Protein AF-A0A0D2B7I4-F1 (afdb_monomer)

Nearest PDB structures (foldseek):
  4wic-assembly2_D  TM=2.184E-01  e=1.185E+00  macacine betaherpesvirus 3
  7sqc-assembly1_1X  TM=1.896E-01  e=4.790E+00  Chlamydomonas reinhardtii
  5och-assembly3_F  TM=1.920E-01  e=6.792E+00  Homo sapiens

Solvent-accessible surface area (backbone atoms only — not comparable to full-atom values): 11126 Å² total; per-residue (Å²): 134,82,79,77,74,79,72,79,53,69,72,56,54,56,55,53,47,32,52,50,55,26,49,70,63,42,56,70,71,62,44,72,67,58,52,69,28,79,42,72,65,53,42,52,50,52,50,48,59,53,45,73,70,45,90,65,59,69,68,44,43,54,42,32,52,49,8,52,50,38,33,45,68,39,45,52,36,42,48,55,58,49,41,68,69,40,83,68,39,62,61,58,49,9,48,52,42,15,48,55,52,45,45,52,60,54,31,62,81,37,68,75,58,34,44,52,46,16,52,49,38,34,53,51,25,73,69,50,68,71,36,53,64,53,50,57,52,27,75,77,30,70,68,49,42,53,51,57,57,69,28,64,68,54,56,50,49,54,52,48,51,57,39,51,50,31,52,51,51,31,57,56,44,44,69,63,62,62,72,74,79,83,72,69,79,90,81,86,80,88,88,84,92,80,91,134

Sequence (196 aa):
MACPLPSIDPLYQDLDHARIQFLDRLAEDDRNSFQAVGTPTDLNSDAVQFLTTFPGHKRTAKKMLRGVAGLVDALVPYFEVLGLSIQRVTAYAAGVWGSIFLILKMASRFPTLFDKLGELLLEVSTRIPQYRNLLERAQLDASLFWLLTASDNLNRSLRRLYRDLFLFFGDVGRVFTQKDESMQPSQALQVVHNPI

Structure (mmCIF, N/CA/C/O backbone):
data_AF-A0A0D2B7I4-F1
#
_entry.id   AF-A0A0D2B7I4-F1
#
loop_
_atom_site.group_PDB
_atom_site.id
_atom_site.type_symbol
_atom_site.label_atom_id
_atom_site.label_alt_id
_atom_site.label_comp_id
_atom_site.label_asym_id
_atom_site.label_entity_id
_atom_site.label_seq_id
_atom_site.pdbx_PDB_ins_code
_atom_site.Cartn_x
_atom_site.Cartn_y
_atom_site.Cartn_z
_atom_site.occupancy
_atom_site.B_iso_or_equiv
_atom_site.auth_seq_id
_atom_site.auth_comp_id
_atom_site.auth_asym_id
_atom_site.auth_atom_id
_atom_site.pdbx_PDB_model_num
ATOM 1 N N . MET A 1 1 ? -8.223 -5.225 -42.980 1.00 45.41 1 MET A N 1
ATOM 2 C CA . MET A 1 1 ? -7.099 -5.562 -42.083 1.00 45.41 1 MET A CA 1
ATOM 3 C C . MET A 1 1 ? -7.532 -5.206 -40.674 1.00 45.41 1 MET A C 1
ATOM 5 O O . MET A 1 1 ? -7.698 -4.029 -40.393 1.00 45.41 1 MET A O 1
ATOM 9 N N . ALA A 1 2 ? -7.840 -6.201 -39.843 1.00 37.66 2 ALA A N 1
ATOM 10 C CA . ALA A 1 2 ? -8.128 -5.966 -38.433 1.00 37.66 2 ALA A CA 1
ATOM 11 C C . ALA A 1 2 ? -6.787 -5.834 -37.702 1.00 37.66 2 ALA A C 1
ATOM 13 O O . ALA A 1 2 ? -5.958 -6.740 -37.793 1.00 37.66 2 ALA A O 1
ATOM 14 N N . CYS A 1 3 ? -6.547 -4.700 -37.042 1.00 35.16 3 CYS A N 1
ATOM 15 C CA . CYS A 1 3 ? -5.412 -4.563 -36.134 1.00 35.16 3 CYS A CA 1
ATOM 16 C C . CYS A 1 3 ? -5.540 -5.633 -35.039 1.00 35.16 3 CYS A C 1
ATOM 18 O O . CYS A 1 3 ? -6.625 -5.751 -34.461 1.00 35.16 3 CYS A O 1
ATOM 20 N N . PRO A 1 4 ? -4.485 -6.410 -34.738 1.00 45.12 4 PRO A N 1
ATOM 21 C CA . PRO A 1 4 ? -4.513 -7.300 -33.590 1.00 45.12 4 PRO A CA 1
ATOM 22 C C . PRO A 1 4 ? -4.745 -6.444 -32.345 1.00 45.12 4 PRO A C 1
ATOM 24 O O . PRO A 1 4 ? -4.066 -5.432 -32.154 1.00 45.12 4 PRO A O 1
ATOM 27 N N . LEU A 1 5 ? -5.717 -6.830 -31.517 1.00 42.72 5 LEU A N 1
ATOM 28 C CA . LEU A 1 5 ? -5.834 -6.300 -30.160 1.00 42.72 5 LEU A CA 1
ATOM 29 C C . LEU A 1 5 ? -4.461 -6.435 -29.483 1.00 42.72 5 LEU A C 1
ATOM 31 O O . LEU A 1 5 ? -3.822 -7.477 -29.664 1.00 42.72 5 LEU A O 1
ATOM 35 N N . PRO A 1 6 ? -3.989 -5.420 -28.737 1.00 44.06 6 PRO A N 1
ATOM 36 C CA . PRO A 1 6 ? -2.739 -5.539 -28.007 1.00 44.06 6 PRO A CA 1
ATOM 37 C C . PRO A 1 6 ? -2.862 -6.765 -27.108 1.00 44.06 6 PRO A C 1
ATOM 39 O O . PRO A 1 6 ? -3.756 -6.834 -26.262 1.00 44.06 6 PRO A O 1
ATOM 42 N N . SER A 1 7 ? -2.013 -7.766 -27.347 1.00 47.66 7 SER A N 1
ATOM 43 C CA . SER A 1 7 ? -1.865 -8.900 -26.447 1.00 47.66 7 SER A CA 1
ATOM 44 C C . SER A 1 7 ? -1.629 -8.318 -25.062 1.00 47.66 7 SER A C 1
ATOM 46 O O . SER A 1 7 ? -0.649 -7.593 -24.878 1.00 47.66 7 SER A O 1
ATOM 48 N N . ILE A 1 8 ? -2.558 -8.553 -24.134 1.00 54.34 8 ILE A N 1
ATOM 49 C CA . ILE A 1 8 ? -2.428 -8.109 -22.747 1.00 54.34 8 ILE A CA 1
ATOM 50 C C . ILE A 1 8 ? -1.089 -8.658 -22.264 1.00 54.34 8 ILE A C 1
ATOM 52 O O . ILE A 1 8 ? -0.895 -9.871 -22.221 1.00 54.34 8 ILE A O 1
ATOM 56 N N . ASP A 1 9 ? -0.139 -7.760 -22.025 1.00 66.44 9 ASP A N 1
ATOM 57 C CA . ASP A 1 9 ? 1.211 -8.136 -21.637 1.00 66.44 9 ASP A CA 1
ATOM 58 C C . ASP A 1 9 ? 1.114 -8.939 -20.318 1.00 66.44 9 ASP A C 1
ATOM 60 O O . ASP A 1 9 ? 0.418 -8.495 -19.394 1.00 66.44 9 ASP A O 1
ATOM 64 N N . PRO A 1 10 ? 1.740 -10.135 -20.230 1.00 69.88 10 PRO A N 1
ATOM 65 C CA . PRO A 1 10 ? 1.667 -11.008 -19.056 1.00 69.88 10 PRO A CA 1
ATOM 66 C C . PRO A 1 10 ? 1.960 -10.284 -17.736 1.00 69.88 10 PRO A C 1
ATOM 68 O O . PRO A 1 10 ? 1.438 -10.667 -16.690 1.00 69.88 10 PRO A O 1
ATOM 71 N N . LEU A 1 11 ? 2.757 -9.208 -17.785 1.00 69.62 11 LEU A N 1
ATOM 72 C CA . LEU A 1 11 ? 3.038 -8.345 -16.640 1.00 69.62 11 LEU A CA 1
ATOM 73 C C . LEU A 1 11 ? 1.770 -7.729 -16.032 1.00 69.62 11 LEU A C 1
ATOM 75 O O . LEU A 1 11 ? 1.642 -7.696 -14.811 1.00 69.62 11 LEU A O 1
ATOM 79 N N . TYR A 1 12 ? 0.828 -7.267 -16.854 1.00 77.62 12 TYR A N 1
ATOM 80 C CA . TYR A 1 12 ? -0.416 -6.645 -16.386 1.00 77.62 12 TYR A CA 1
ATOM 81 C C . TYR A 1 12 ? -1.377 -7.687 -15.822 1.00 77.62 12 TYR A C 1
ATOM 83 O O . TYR A 1 12 ? -2.019 -7.444 -14.800 1.00 77.62 12 TYR A O 1
ATOM 91 N N . GLN A 1 13 ? -1.419 -8.872 -16.441 1.00 82.56 13 GLN A N 1
ATOM 92 C CA . GLN A 1 13 ? -2.271 -9.969 -15.994 1.00 82.56 13 GLN A CA 1
ATOM 93 C C . GLN A 1 13 ? -1.918 -10.413 -14.568 1.00 82.56 13 GLN A C 1
ATOM 95 O O . GLN A 1 13 ? -2.823 -10.628 -13.764 1.00 82.56 13 GLN A O 1
ATOM 100 N N . ASP A 1 14 ? -0.627 -10.487 -14.230 1.00 85.19 14 ASP A N 1
ATOM 101 C CA . ASP A 1 14 ? -0.167 -10.834 -12.878 1.00 85.19 14 ASP A CA 1
ATOM 102 C C . ASP A 1 14 ? -0.671 -9.834 -11.818 1.00 85.19 14 ASP A C 1
ATOM 104 O O . ASP A 1 14 ? -1.118 -10.229 -10.735 1.00 85.19 14 ASP A O 1
ATOM 108 N N . LEU A 1 15 ? -0.602 -8.533 -12.120 1.00 89.62 15 LEU A N 1
ATOM 109 C CA . LEU A 1 15 ? -0.988 -7.460 -11.196 1.00 89.62 15 LEU A CA 1
ATOM 110 C C . LE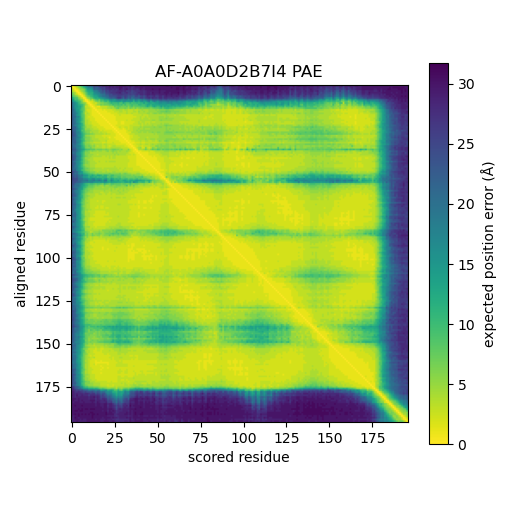U A 1 15 ? -2.510 -7.372 -11.043 1.00 89.62 15 LEU A C 1
ATOM 112 O O . LEU A 1 15 ? -3.020 -7.286 -9.923 1.00 89.62 15 LEU A O 1
ATOM 116 N N . ASP A 1 16 ? -3.244 -7.456 -12.154 1.00 90.56 16 ASP A N 1
ATOM 117 C CA . ASP A 1 16 ? -4.706 -7.492 -12.135 1.00 90.56 16 ASP A CA 1
ATOM 118 C C . ASP A 1 16 ? -5.209 -8.713 -11.359 1.00 90.56 16 ASP A C 1
ATOM 120 O O . ASP A 1 16 ? -6.107 -8.589 -10.521 1.00 90.56 16 ASP A O 1
ATOM 124 N N . HIS A 1 17 ? -4.587 -9.878 -11.565 1.00 91.44 17 HIS A N 1
ATOM 125 C CA . HIS A 1 17 ? -4.943 -11.102 -10.859 1.00 91.44 17 HIS A CA 1
ATOM 126 C C . HIS A 1 17 ? -4.735 -10.982 -9.347 1.00 91.44 17 HIS A C 1
ATOM 128 O O . HIS A 1 17 ? -5.613 -11.385 -8.586 1.00 91.44 17 HIS A O 1
ATOM 134 N N . ALA A 1 18 ? -3.628 -10.382 -8.894 1.00 93.00 18 ALA A N 1
ATOM 135 C CA . ALA A 1 18 ? -3.384 -10.160 -7.467 1.00 93.00 18 ALA A CA 1
ATOM 136 C C . ALA A 1 18 ? -4.482 -9.300 -6.817 1.00 93.00 18 ALA A C 1
ATOM 138 O O . ALA A 1 18 ? -4.979 -9.636 -5.739 1.00 93.00 18 ALA A O 1
ATOM 139 N N . ARG A 1 19 ? -4.912 -8.226 -7.494 1.00 92.38 19 ARG A N 1
ATOM 140 C CA . ARG A 1 19 ? -5.998 -7.367 -7.004 1.00 92.38 19 ARG A CA 1
ATOM 141 C C . ARG A 1 19 ? -7.339 -8.098 -6.983 1.00 92.38 19 ARG A C 1
ATOM 143 O O . ARG A 1 19 ? -8.072 -7.987 -6.005 1.00 92.38 19 ARG A O 1
ATOM 150 N N . ILE A 1 20 ? -7.664 -8.837 -8.045 1.00 92.69 20 ILE A N 1
ATOM 151 C CA . ILE A 1 20 ? -8.907 -9.619 -8.130 1.00 92.69 20 ILE A CA 1
ATOM 152 C C . ILE A 1 20 ? -8.955 -10.652 -7.002 1.00 92.69 20 ILE A C 1
ATOM 154 O O . ILE A 1 20 ? -9.932 -10.689 -6.263 1.00 92.69 20 ILE A O 1
ATOM 158 N N . GLN A 1 21 ? -7.873 -11.408 -6.795 1.00 92.38 21 GLN A N 1
ATOM 159 C CA . GLN A 1 21 ? -7.785 -12.379 -5.704 1.00 92.38 21 GLN A CA 1
ATOM 160 C C . GLN A 1 21 ? -7.984 -11.743 -4.326 1.00 92.38 21 GLN A C 1
ATOM 162 O O . GLN A 1 21 ? -8.595 -12.358 -3.455 1.00 92.38 21 GLN A O 1
ATOM 167 N N . PHE A 1 22 ? -7.461 -10.535 -4.103 1.00 93.00 22 PHE A N 1
ATOM 168 C CA . PHE A 1 22 ? -7.714 -9.802 -2.867 1.00 93.00 22 PHE A CA 1
ATOM 169 C C . PHE A 1 22 ? -9.200 -9.489 -2.694 1.00 93.00 22 PHE A C 1
ATOM 171 O O . PHE A 1 22 ? -9.768 -9.838 -1.663 1.00 93.00 22 PHE A O 1
ATOM 178 N N . LEU A 1 23 ? -9.836 -8.889 -3.704 1.00 90.94 23 LEU A N 1
ATOM 179 C CA . LEU A 1 23 ? -11.258 -8.543 -3.646 1.00 90.94 23 LEU A CA 1
ATOM 180 C C . LEU A 1 23 ? -12.136 -9.787 -3.464 1.00 90.94 23 LEU A C 1
ATOM 182 O O . LEU A 1 23 ? -13.100 -9.746 -2.703 1.00 90.94 23 LEU A O 1
ATOM 186 N N . ASP A 1 24 ? -11.765 -10.907 -4.088 1.00 90.56 24 ASP A N 1
ATOM 187 C CA . ASP A 1 24 ? -12.478 -12.178 -3.964 1.00 90.56 24 ASP A CA 1
ATOM 188 C C . ASP A 1 24 ? -12.417 -12.792 -2.563 1.00 90.56 24 ASP A C 1
ATOM 190 O O . ASP A 1 24 ? -13.321 -13.532 -2.177 1.00 90.56 24 ASP A O 1
ATOM 194 N N . ARG A 1 25 ? -11.389 -12.454 -1.777 1.00 88.69 25 ARG A N 1
ATOM 195 C CA . ARG A 1 25 ? -11.257 -12.883 -0.376 1.00 88.69 25 ARG A CA 1
ATOM 196 C C . ARG A 1 25 ? -12.083 -12.044 0.597 1.00 88.69 25 ARG A C 1
ATOM 198 O O . ARG A 1 25 ? -12.217 -12.447 1.751 1.00 88.69 25 ARG A O 1
ATOM 205 N N . LEU A 1 26 ? -12.595 -10.892 0.167 1.00 88.19 26 LEU A N 1
ATOM 206 C CA . LEU A 1 26 ? -13.414 -10.021 1.002 1.00 88.19 26 LEU A CA 1
ATOM 207 C C . LEU A 1 26 ? -14.874 -10.480 1.013 1.00 88.19 26 LEU A C 1
ATOM 209 O O . LEU A 1 26 ? -15.394 -10.977 0.005 1.00 88.19 26 LEU A O 1
ATOM 213 N N . ALA A 1 27 ? -15.538 -10.238 2.145 1.00 87.31 27 ALA A N 1
ATOM 214 C CA . ALA A 1 27 ? -16.991 -10.304 2.243 1.00 87.31 27 ALA A CA 1
ATOM 215 C C . ALA A 1 27 ? -17.641 -9.316 1.260 1.00 87.31 27 ALA A C 1
ATOM 217 O O . ALA A 1 27 ? -17.041 -8.301 0.902 1.00 87.31 27 ALA A O 1
ATOM 218 N N . GLU A 1 28 ? -18.865 -9.613 0.826 1.00 87.31 28 GLU A N 1
ATOM 219 C CA . GLU A 1 28 ? -19.559 -8.844 -0.213 1.00 87.31 28 GLU A CA 1
ATOM 220 C C . GLU A 1 28 ? -19.700 -7.357 0.148 1.00 87.31 28 GLU A C 1
ATOM 222 O O . GLU A 1 28 ? -19.357 -6.499 -0.663 1.00 87.31 28 GLU A O 1
ATOM 227 N N . ASP A 1 29 ? -20.088 -7.042 1.386 1.00 86.69 29 ASP A N 1
ATOM 228 C CA . ASP A 1 29 ? -20.233 -5.657 1.850 1.00 86.69 29 ASP A CA 1
ATOM 229 C C . ASP A 1 29 ? -18.908 -4.883 1.810 1.00 86.69 29 ASP A C 1
ATOM 231 O O . ASP A 1 29 ? -18.844 -3.762 1.298 1.00 86.69 29 ASP A O 1
ATOM 235 N N . ASP A 1 30 ? -17.822 -5.487 2.305 1.00 88.56 30 ASP A N 1
ATOM 236 C CA . ASP A 1 30 ? -16.508 -4.841 2.312 1.00 88.56 30 ASP A CA 1
ATOM 237 C C . ASP A 1 30 ? -15.960 -4.701 0.881 1.00 88.56 30 ASP A C 1
ATOM 239 O O . ASP A 1 30 ? -15.405 -3.654 0.539 1.00 88.56 30 ASP A O 1
ATOM 243 N N . ARG A 1 31 ? -16.192 -5.697 0.012 1.00 89.94 31 ARG A N 1
ATOM 244 C CA . ARG A 1 31 ? -15.860 -5.648 -1.421 1.00 89.94 31 ARG A CA 1
ATOM 245 C C . ARG A 1 31 ? -16.601 -4.516 -2.131 1.00 89.94 31 ARG A C 1
ATOM 247 O O . ARG A 1 31 ? -15.982 -3.777 -2.889 1.00 89.94 31 ARG A O 1
ATOM 254 N N . ASN A 1 32 ? -17.894 -4.351 -1.863 1.00 90.06 32 ASN A N 1
ATOM 255 C CA . ASN A 1 32 ? -18.718 -3.289 -2.443 1.00 90.06 32 ASN A CA 1
ATOM 256 C C . ASN A 1 32 ? -18.332 -1.899 -1.913 1.00 90.06 32 ASN A C 1
ATOM 258 O O . ASN A 1 32 ? -18.500 -0.898 -2.606 1.00 90.06 32 ASN A O 1
ATOM 262 N N . SER A 1 33 ? -17.782 -1.832 -0.697 1.00 8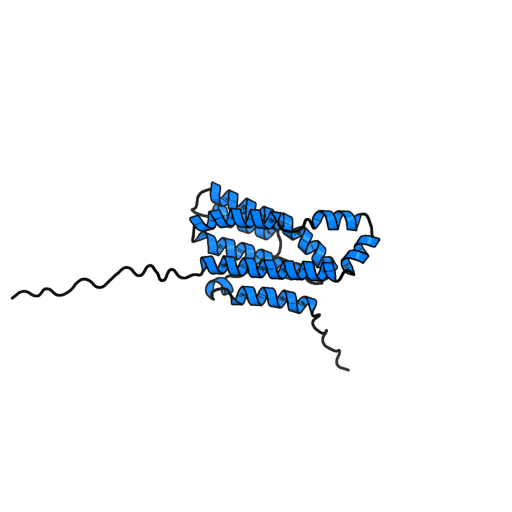8.25 33 SER A N 1
ATOM 263 C CA . SER A 1 33 ? -17.270 -0.592 -0.106 1.00 88.25 33 SER A CA 1
ATOM 264 C C . SER A 1 33 ? -15.865 -0.202 -0.586 1.00 88.25 33 SER A C 1
ATOM 266 O O . SER A 1 33 ? -15.401 0.906 -0.292 1.00 88.25 33 SER A O 1
ATOM 268 N N . PHE A 1 34 ? -15.174 -1.094 -1.306 1.00 92.88 34 PHE A N 1
ATOM 269 C CA . PHE A 1 34 ? -13.838 -0.834 -1.823 1.00 92.88 34 PHE A CA 1
ATOM 270 C C . PHE A 1 34 ? -13.863 0.310 -2.838 1.00 92.88 34 PHE A C 1
ATOM 272 O O . PHE A 1 34 ? -14.578 0.277 -3.839 1.00 92.88 34 PHE A O 1
ATOM 279 N N . GLN A 1 35 ? -13.007 1.301 -2.609 1.00 91.56 35 GLN A N 1
ATOM 280 C CA . GLN A 1 35 ? -12.754 2.381 -3.551 1.00 91.56 35 GLN A CA 1
ATOM 281 C C . GLN A 1 35 ? -11.249 2.556 -3.705 1.00 91.56 35 GLN A C 1
ATOM 283 O O . GLN A 1 35 ? -10.513 2.589 -2.719 1.00 91.56 35 GLN A O 1
ATOM 288 N N . ALA A 1 36 ? -10.792 2.655 -4.953 1.00 92.00 36 ALA A N 1
ATOM 289 C CA . ALA A 1 36 ? -9.410 3.008 -5.233 1.00 92.00 36 ALA A CA 1
ATOM 290 C C . ALA A 1 36 ? -9.151 4.449 -4.771 1.00 92.00 36 ALA A C 1
ATOM 292 O O . ALA A 1 36 ? -9.983 5.328 -4.989 1.00 92.00 36 ALA A O 1
ATOM 293 N N . VAL A 1 37 ? -7.991 4.684 -4.166 1.00 92.94 37 VAL A N 1
ATOM 294 C CA . VAL A 1 37 ? -7.583 6.010 -3.687 1.00 92.94 37 VAL A CA 1
ATOM 295 C C . VAL A 1 37 ? -6.493 6.522 -4.615 1.00 92.94 37 VAL A C 1
ATOM 297 O O . VAL A 1 37 ? -5.477 5.861 -4.782 1.00 92.94 37 VAL A O 1
ATOM 300 N N . GLY A 1 38 ? -6.720 7.660 -5.271 1.00 85.25 38 GLY A N 1
ATOM 301 C CA . GLY A 1 38 ? -5.913 8.089 -6.417 1.00 85.25 38 GLY A CA 1
ATOM 302 C C . GLY A 1 38 ? -4.443 8.345 -6.087 1.00 85.25 38 GLY A C 1
ATOM 303 O O . GLY A 1 38 ? -3.564 7.952 -6.856 1.00 85.25 38 GLY A O 1
ATOM 304 N N . THR A 1 39 ? -4.167 8.975 -4.943 1.00 92.12 39 THR A N 1
ATOM 305 C CA . THR A 1 39 ? -2.812 9.398 -4.573 1.00 92.12 39 THR A CA 1
ATOM 306 C C . THR A 1 39 ? -2.455 9.040 -3.125 1.00 92.12 39 THR A C 1
ATOM 308 O O . THR A 1 39 ? -3.339 8.885 -2.279 1.00 92.12 39 THR A O 1
ATOM 311 N N . PRO A 1 40 ? -1.153 8.934 -2.794 1.00 93.62 40 PRO A N 1
ATOM 312 C CA . PRO A 1 40 ? -0.709 8.777 -1.406 1.00 93.62 40 PRO A CA 1
ATOM 313 C C . PRO A 1 40 ? -1.146 9.943 -0.501 1.00 93.62 40 PRO A C 1
ATOM 315 O O . PRO A 1 40 ? -1.383 9.749 0.691 1.00 93.62 40 PRO A O 1
ATOM 318 N N . THR A 1 41 ? -1.271 11.154 -1.054 1.00 94.31 41 THR A N 1
ATOM 319 C CA . THR A 1 41 ? -1.756 12.335 -0.326 1.00 94.31 41 THR A CA 1
ATOM 320 C C . THR A 1 41 ? -3.224 12.182 0.052 1.00 94.31 41 THR A C 1
ATOM 322 O O . THR A 1 41 ? -3.574 12.437 1.204 1.00 94.31 41 THR A O 1
ATOM 325 N N . ASP A 1 42 ? -4.054 11.704 -0.880 1.00 94.06 42 ASP A N 1
ATOM 326 C CA . ASP A 1 42 ? -5.472 11.434 -0.626 1.00 94.06 42 ASP A CA 1
ATOM 327 C C . ASP A 1 42 ? -5.622 10.377 0.470 1.00 94.06 42 ASP A C 1
ATOM 329 O O . ASP A 1 42 ? -6.349 10.598 1.430 1.00 94.06 42 ASP A O 1
ATOM 333 N N . LEU A 1 43 ? -4.839 9.290 0.416 1.00 95.75 43 LEU A N 1
ATOM 334 C CA . LEU A 1 43 ? -4.843 8.261 1.463 1.00 95.75 43 LEU A CA 1
ATOM 335 C C . LEU A 1 43 ? -4.522 8.839 2.846 1.00 95.75 43 LEU A C 1
ATOM 337 O O . LEU A 1 43 ? -5.194 8.515 3.825 1.00 95.75 43 LEU A O 1
ATOM 341 N N . ASN A 1 44 ? -3.493 9.681 2.948 1.00 94.25 44 ASN A N 1
ATOM 342 C CA . ASN A 1 44 ? -3.132 10.308 4.217 1.00 94.25 44 ASN A CA 1
ATOM 343 C C . ASN A 1 44 ? -4.231 11.256 4.712 1.00 94.25 44 ASN A C 1
ATOM 345 O O . ASN A 1 44 ? -4.564 11.231 5.897 1.00 94.25 44 ASN A O 1
ATOM 349 N N . SER A 1 45 ? -4.811 12.063 3.820 1.00 94.31 45 SER A N 1
ATOM 350 C CA . SER A 1 45 ? -5.922 12.962 4.147 1.00 94.31 45 SER A CA 1
ATOM 351 C C . SER A 1 45 ? -7.143 12.182 4.639 1.00 94.31 45 SER A C 1
ATOM 353 O O . SER A 1 45 ? -7.657 12.457 5.725 1.00 94.31 45 SER A O 1
ATOM 355 N N . ASP A 1 46 ? -7.543 11.149 3.901 1.00 94.25 46 ASP A N 1
ATOM 356 C CA . ASP A 1 46 ? -8.676 10.285 4.219 1.00 94.25 46 ASP A CA 1
ATOM 357 C C . ASP A 1 46 ? -8.458 9.543 5.542 1.00 94.25 46 ASP A C 1
ATOM 359 O O . ASP A 1 46 ? -9.362 9.464 6.376 1.00 94.25 46 ASP A O 1
ATOM 363 N N . ALA A 1 47 ? -7.243 9.042 5.788 1.00 94.25 47 ALA A N 1
ATOM 364 C CA . ALA A 1 47 ? -6.887 8.395 7.046 1.00 94.25 47 ALA A CA 1
ATOM 365 C C . ALA A 1 47 ? -6.935 9.372 8.231 1.00 94.25 47 ALA A C 1
ATOM 367 O O . ALA A 1 47 ? -7.436 9.014 9.298 1.00 94.25 47 ALA A O 1
ATOM 368 N N . VAL A 1 48 ? -6.451 10.609 8.064 1.00 94.50 48 VAL A N 1
ATOM 369 C CA . VAL A 1 48 ? -6.532 11.654 9.098 1.00 94.50 48 VAL A CA 1
ATOM 370 C C . VAL A 1 48 ? -7.986 12.012 9.383 1.00 94.50 48 VAL A C 1
ATOM 372 O O . VAL A 1 48 ? -8.403 11.994 10.544 1.00 94.50 48 VAL A O 1
ATOM 375 N N . GLN A 1 49 ? -8.780 12.283 8.349 1.00 94.12 49 GLN A N 1
ATOM 376 C CA . GLN A 1 49 ? -10.196 12.602 8.501 1.00 94.12 49 GLN A CA 1
ATOM 377 C C . GLN A 1 49 ? -10.942 11.460 9.198 1.00 94.12 49 GLN A C 1
ATOM 379 O O . GLN A 1 49 ? -11.640 11.684 10.185 1.00 94.12 49 GLN A O 1
ATOM 384 N N . PHE A 1 50 ? -10.730 10.222 8.761 1.00 92.69 50 PHE A N 1
ATOM 385 C CA . PHE A 1 50 ? -11.333 9.053 9.384 1.00 92.69 50 PHE A CA 1
ATOM 386 C C . PHE A 1 50 ? -10.948 8.934 10.868 1.00 92.69 50 PHE A C 1
ATOM 388 O O . PHE A 1 50 ? -11.815 8.809 11.735 1.00 92.69 50 PHE A O 1
ATOM 395 N N . LEU A 1 51 ? -9.658 9.054 11.193 1.00 90.88 51 LEU A N 1
ATOM 396 C CA . LEU A 1 51 ? -9.157 8.823 12.549 1.00 90.88 51 LEU A CA 1
ATOM 397 C C . LEU A 1 51 ? -9.402 9.967 13.527 1.00 90.88 51 LEU A C 1
ATOM 399 O O . LEU A 1 51 ? -9.381 9.736 14.734 1.00 90.88 51 LEU A O 1
ATOM 403 N N . THR A 1 52 ? -9.677 11.178 13.045 1.00 86.94 52 THR A N 1
ATOM 404 C CA . THR A 1 52 ? -10.141 12.276 13.911 1.00 86.94 52 THR A CA 1
ATOM 405 C C . THR A 1 52 ? -11.560 12.053 14.425 1.00 86.94 52 THR A C 1
ATOM 407 O O . THR A 1 52 ? -11.871 12.473 15.537 1.00 86.94 52 THR A O 1
ATOM 410 N N . THR A 1 53 ? -12.396 11.353 13.655 1.00 85.44 53 THR A N 1
ATOM 411 C CA . THR A 1 53 ? -13.769 10.992 14.049 1.00 85.44 53 THR A CA 1
ATOM 412 C C . THR A 1 53 ? -13.860 9.653 14.784 1.00 85.44 53 THR A C 1
ATOM 414 O O . THR A 1 53 ? -14.917 9.297 15.303 1.00 85.44 53 THR A O 1
ATOM 417 N N . PHE A 1 54 ? -12.757 8.904 14.850 1.00 82.06 54 PHE A N 1
ATOM 418 C CA . PHE A 1 54 ? -12.717 7.588 15.470 1.00 82.06 54 PHE A CA 1
ATOM 419 C C . PHE A 1 54 ? -12.919 7.690 16.995 1.00 82.06 54 PHE A C 1
ATOM 421 O O . PHE A 1 54 ? -12.136 8.367 17.664 1.00 82.06 54 PHE A O 1
ATOM 428 N N . PRO A 1 55 ? -13.906 6.983 17.582 1.00 78.44 55 PRO A N 1
ATOM 429 C CA . PRO A 1 55 ? -14.214 7.075 19.014 1.00 78.44 55 PRO A CA 1
ATOM 430 C C . PRO A 1 55 ? -13.154 6.432 19.927 1.00 78.44 55 PRO A C 1
ATOM 432 O O . PRO A 1 55 ? -13.290 6.465 21.149 1.00 78.44 55 PRO A O 1
ATOM 435 N N . GLY A 1 56 ? -12.107 5.815 19.368 1.00 77.25 56 GLY A N 1
ATOM 436 C CA . GLY A 1 56 ? -11.049 5.179 20.145 1.00 77.25 56 GLY A CA 1
ATOM 437 C C . GLY A 1 56 ? -10.001 6.143 20.710 1.00 77.25 56 GLY A C 1
ATOM 438 O O . GLY A 1 56 ? -10.025 7.360 20.535 1.00 77.25 56 GLY A O 1
ATOM 439 N N . HIS A 1 57 ? -9.022 5.573 21.413 1.00 82.25 57 HIS A N 1
ATOM 440 C CA . HIS A 1 57 ? -7.982 6.344 22.087 1.00 82.25 57 HIS A CA 1
ATOM 441 C C . HIS A 1 57 ? -7.101 7.118 21.093 1.00 82.25 57 HIS A C 1
ATOM 443 O O . HIS A 1 57 ? -6.546 6.544 20.153 1.00 82.25 57 HIS A O 1
ATOM 449 N N . LYS A 1 58 ? -6.850 8.406 21.376 1.00 87.56 58 LYS A N 1
ATOM 450 C CA . LYS A 1 58 ? -5.968 9.281 20.571 1.00 87.56 58 LYS A CA 1
ATOM 451 C C . LYS A 1 58 ? -4.589 8.666 20.300 1.00 87.56 58 LYS A C 1
ATOM 453 O O . LYS A 1 58 ? -4.024 8.840 19.223 1.00 87.56 58 LYS A O 1
ATOM 458 N N . ARG A 1 59 ? -4.039 7.932 21.277 1.00 88.94 59 ARG A N 1
ATOM 459 C CA . ARG A 1 59 ? -2.754 7.227 21.143 1.00 88.94 59 ARG A CA 1
ATOM 460 C C . ARG A 1 59 ? -2.797 6.181 20.029 1.00 88.94 59 ARG A C 1
ATOM 462 O O . ARG A 1 59 ? -1.871 6.123 19.223 1.00 88.94 59 ARG A O 1
ATOM 469 N N . THR A 1 60 ? -3.867 5.399 19.981 1.00 89.31 60 THR A N 1
ATOM 470 C CA . THR A 1 60 ? -4.084 4.351 18.985 1.00 89.31 60 THR A CA 1
ATOM 471 C C . THR A 1 60 ? -4.305 4.950 17.597 1.00 89.31 60 THR A C 1
ATOM 473 O O . THR A 1 60 ? -3.648 4.531 16.648 1.00 89.31 60 THR A O 1
ATOM 476 N N . ALA A 1 61 ? -5.110 6.012 17.482 1.00 91.25 61 ALA A N 1
ATOM 477 C CA . ALA A 1 61 ? -5.260 6.761 16.230 1.00 91.25 61 ALA A CA 1
ATOM 478 C C . ALA A 1 61 ? -3.907 7.286 15.707 1.00 91.25 61 ALA A C 1
ATOM 480 O O . ALA A 1 61 ? -3.550 7.067 14.552 1.00 91.25 61 ALA A O 1
ATOM 481 N N . LYS A 1 62 ? -3.084 7.891 16.577 1.00 91.94 62 LYS A N 1
ATOM 482 C CA . LYS A 1 62 ? -1.735 8.366 16.218 1.00 91.94 62 LYS A CA 1
ATOM 483 C C . LYS A 1 62 ? -0.794 7.231 15.805 1.00 91.94 62 LYS A C 1
ATOM 485 O O . LYS A 1 62 ? 0.066 7.416 14.947 1.00 91.94 62 LYS A O 1
ATOM 490 N N . LYS A 1 63 ? -0.893 6.065 16.445 1.00 92.00 63 LYS A N 1
ATOM 491 C CA . LYS A 1 63 ? -0.107 4.878 16.085 1.00 92.00 63 LYS A CA 1
ATOM 492 C C . 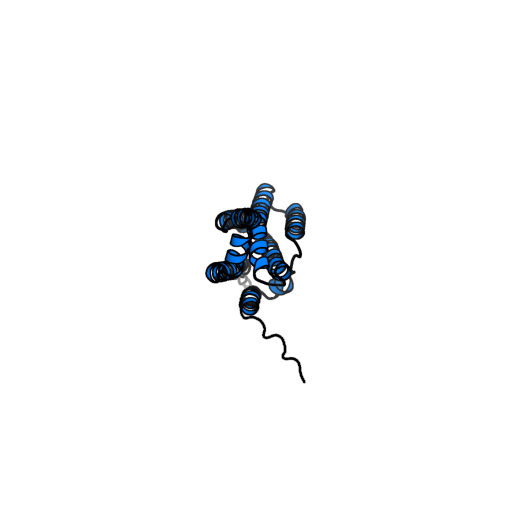LYS A 1 63 ? -0.491 4.376 14.696 1.00 92.00 63 LYS A C 1
ATOM 494 O O . LYS A 1 63 ? 0.397 4.158 13.883 1.00 92.00 63 LYS A O 1
ATOM 499 N N . MET A 1 64 ? -1.787 4.302 14.413 1.00 94.50 64 MET A N 1
ATOM 500 C CA . MET A 1 64 ? -2.290 3.920 13.101 1.00 94.50 64 MET A CA 1
ATOM 501 C C . MET A 1 64 ? -1.857 4.899 12.006 1.00 94.50 64 MET A C 1
ATOM 503 O O . MET A 1 64 ? -1.316 4.466 10.996 1.00 94.50 64 MET A O 1
ATOM 507 N N . LEU A 1 65 ? -1.991 6.212 12.235 1.00 94.94 65 LEU A N 1
ATOM 508 C CA . LEU A 1 65 ? -1.510 7.230 11.292 1.00 94.94 65 LEU A CA 1
ATOM 509 C C . LEU A 1 65 ? -0.018 7.081 10.989 1.00 94.94 65 LEU A C 1
ATOM 511 O O . LEU A 1 65 ? 0.386 7.212 9.841 1.00 94.94 65 LEU A O 1
ATOM 515 N N . ARG A 1 66 ? 0.801 6.763 11.999 1.00 95.81 66 ARG A N 1
ATOM 516 C CA . ARG A 1 66 ? 2.229 6.485 11.786 1.00 95.81 66 ARG A CA 1
ATOM 517 C C . ARG A 1 66 ? 2.463 5.225 10.956 1.00 95.81 66 ARG A C 1
ATOM 519 O O . ARG A 1 66 ? 3.349 5.242 10.113 1.00 95.81 66 ARG A O 1
ATOM 526 N N . GLY A 1 67 ? 1.690 4.162 11.177 1.00 95.56 67 GLY A N 1
ATOM 527 C CA . GLY A 1 67 ? 1.769 2.942 10.370 1.00 95.56 67 GLY A CA 1
ATOM 528 C C . GLY A 1 67 ? 1.394 3.187 8.905 1.00 95.56 67 GLY A C 1
ATOM 529 O O . GLY A 1 67 ? 2.118 2.759 8.011 1.00 95.56 67 GLY A O 1
ATOM 530 N N . VAL A 1 68 ? 0.313 3.935 8.659 1.00 96.56 68 VAL A N 1
ATOM 531 C CA . VAL A 1 68 ? -0.113 4.327 7.303 1.00 96.56 68 VAL A CA 1
ATOM 532 C C . VAL A 1 68 ? 0.940 5.209 6.634 1.00 96.56 68 VAL A C 1
ATOM 534 O O . VAL A 1 68 ? 1.358 4.900 5.522 1.00 96.56 68 VAL A O 1
ATOM 537 N N . ALA A 1 69 ? 1.425 6.249 7.318 1.00 96.25 69 ALA A N 1
ATOM 538 C CA . ALA A 1 69 ? 2.462 7.131 6.787 1.00 96.25 69 ALA A CA 1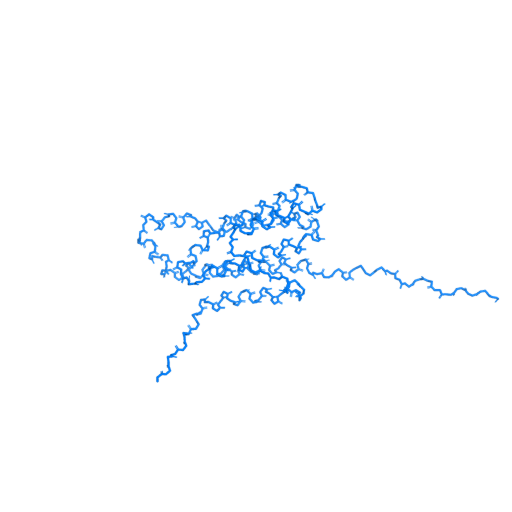
ATOM 539 C C . ALA A 1 69 ? 3.753 6.363 6.458 1.00 96.25 69 ALA A C 1
ATOM 541 O O . ALA A 1 69 ? 4.299 6.532 5.374 1.00 96.25 69 ALA A O 1
ATOM 542 N N . GLY A 1 70 ? 4.188 5.454 7.339 1.00 95.88 70 GLY A N 1
ATOM 543 C CA . GLY A 1 70 ? 5.358 4.608 7.092 1.00 95.88 70 GLY A CA 1
ATOM 544 C C . GLY A 1 70 ? 5.198 3.726 5.853 1.00 95.88 70 GLY A C 1
ATOM 545 O O . GLY A 1 70 ? 6.116 3.627 5.041 1.00 95.88 70 GLY A O 1
ATOM 546 N N . LEU A 1 71 ? 4.021 3.119 5.660 1.00 96.00 71 LEU A N 1
ATOM 547 C CA . LEU A 1 71 ? 3.735 2.354 4.444 1.00 96.00 71 LEU A CA 1
ATOM 548 C C . LEU A 1 71 ? 3.736 3.227 3.195 1.00 96.00 71 LEU A C 1
ATOM 550 O O . LEU A 1 71 ? 4.310 2.820 2.189 1.00 96.00 71 LEU A O 1
ATOM 554 N N . VAL A 1 72 ? 3.122 4.410 3.250 1.00 96.56 72 VAL A N 1
ATOM 555 C CA . VAL A 1 72 ? 3.133 5.364 2.135 1.00 96.56 72 VAL A CA 1
ATOM 556 C C . VAL A 1 72 ? 4.571 5.736 1.770 1.00 96.56 72 VAL A C 1
ATOM 558 O O . VAL A 1 72 ? 4.956 5.589 0.611 1.00 96.56 72 VAL A O 1
ATOM 561 N N . ASP A 1 73 ? 5.387 6.118 2.752 1.00 96.12 73 ASP A N 1
ATOM 562 C CA . ASP A 1 73 ? 6.783 6.513 2.544 1.00 96.12 73 ASP A CA 1
ATOM 563 C C . ASP A 1 73 ? 7.628 5.399 1.909 1.00 96.12 73 ASP A C 1
ATOM 565 O O . ASP A 1 73 ? 8.503 5.677 1.084 1.00 96.12 73 ASP A O 1
ATOM 569 N N . ALA A 1 74 ? 7.358 4.139 2.262 1.00 96.25 74 ALA A N 1
ATOM 570 C CA . ALA A 1 74 ? 8.045 2.978 1.705 1.00 96.25 74 ALA A CA 1
ATOM 571 C C . ALA A 1 74 ? 7.535 2.588 0.304 1.00 96.25 74 ALA A C 1
ATOM 573 O O . ALA A 1 74 ? 8.316 2.161 -0.550 1.00 96.25 74 ALA A O 1
ATOM 574 N N . LEU A 1 75 ? 6.230 2.726 0.053 1.00 97.25 75 LEU A N 1
ATOM 575 C CA . LEU A 1 75 ? 5.585 2.258 -1.176 1.00 97.25 75 LEU A CA 1
ATOM 576 C C . LEU A 1 75 ? 5.628 3.273 -2.323 1.00 97.25 75 LEU A C 1
ATOM 578 O O . LEU A 1 75 ? 5.635 2.861 -3.480 1.00 97.25 75 LEU A O 1
ATOM 582 N N . VAL A 1 76 ? 5.694 4.577 -2.045 1.00 96.75 76 VAL A N 1
ATOM 583 C CA . VAL A 1 76 ? 5.861 5.609 -3.086 1.00 96.75 76 VAL A CA 1
ATOM 584 C C . VAL A 1 76 ? 7.077 5.334 -3.984 1.00 96.75 76 VAL A C 1
ATOM 586 O O . VAL A 1 76 ? 6.879 5.148 -5.186 1.00 96.75 76 VAL A O 1
ATOM 589 N N . PRO A 1 77 ? 8.311 5.199 -3.454 1.00 96.19 77 PRO A N 1
ATOM 590 C CA . PRO A 1 77 ? 9.468 4.921 -4.302 1.00 96.19 77 PRO A CA 1
ATOM 591 C C . PRO A 1 77 ? 9.391 3.537 -4.960 1.00 96.19 77 PRO A C 1
ATOM 593 O O . PRO A 1 77 ? 9.915 3.336 -6.050 1.00 96.19 77 PRO A O 1
ATOM 596 N N . TYR A 1 78 ? 8.714 2.569 -4.338 1.00 96.25 78 TYR A N 1
ATOM 597 C CA . TYR A 1 78 ? 8.447 1.278 -4.970 1.00 96.25 78 TYR A CA 1
ATOM 598 C C . TYR A 1 78 ? 7.601 1.428 -6.246 1.00 96.25 78 TYR A C 1
ATOM 600 O O . TYR A 1 78 ? 7.958 0.863 -7.281 1.00 96.25 78 TYR A O 1
ATOM 608 N N . PHE A 1 79 ? 6.510 2.200 -6.197 1.00 95.94 79 PHE A N 1
ATOM 609 C CA . PHE A 1 79 ? 5.659 2.436 -7.365 1.00 95.94 79 PHE A CA 1
ATOM 610 C C . PHE A 1 79 ? 6.346 3.282 -8.434 1.00 95.94 79 PHE A C 1
ATOM 612 O O . PHE A 1 79 ? 6.109 3.057 -9.617 1.00 95.94 79 PHE A O 1
ATOM 619 N N . GLU A 1 80 ? 7.228 4.200 -8.048 1.00 94.25 80 GLU A N 1
ATOM 620 C CA . GLU A 1 80 ? 8.072 4.927 -8.999 1.00 94.25 80 GL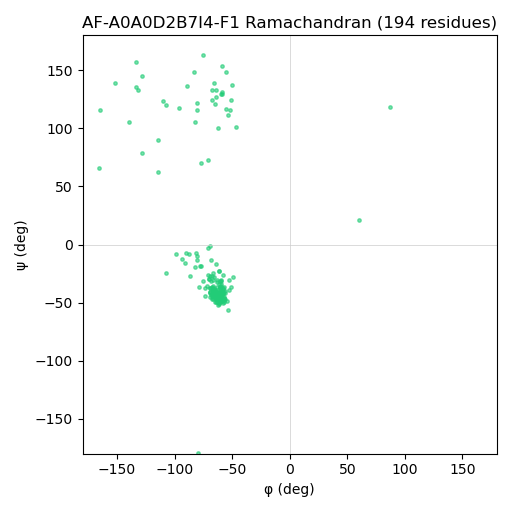U A CA 1
ATOM 621 C C . GLU A 1 80 ? 9.006 3.975 -9.757 1.00 94.25 80 GLU A C 1
ATOM 623 O O . GLU A 1 80 ? 9.047 4.020 -10.985 1.00 94.25 80 GLU A O 1
ATOM 628 N N . VAL A 1 81 ? 9.683 3.050 -9.059 1.00 93.12 81 VAL A N 1
ATOM 629 C CA . VAL A 1 81 ? 10.521 2.022 -9.706 1.00 93.12 81 VAL A CA 1
ATOM 630 C C . VAL A 1 81 ? 9.681 1.093 -10.582 1.00 93.12 81 VAL A C 1
ATOM 632 O O . VAL A 1 81 ? 10.068 0.800 -11.709 1.00 93.12 81 VAL A O 1
ATOM 635 N N . LEU A 1 82 ? 8.523 0.639 -10.097 1.00 92.00 82 LEU A N 1
ATOM 636 C CA . LEU A 1 82 ? 7.618 -0.203 -10.880 1.00 92.00 82 LEU A CA 1
ATOM 637 C C . LEU A 1 82 ? 7.146 0.514 -12.155 1.00 92.00 82 LEU A C 1
ATOM 639 O O . LEU A 1 82 ? 7.068 -0.105 -13.215 1.00 92.00 82 LEU A O 1
ATOM 643 N N . GLY A 1 83 ? 6.899 1.822 -12.070 1.00 91.00 83 GLY A N 1
ATOM 644 C CA . GLY A 1 83 ? 6.505 2.673 -13.190 1.00 91.00 83 GLY A CA 1
ATOM 645 C C . GLY A 1 83 ? 7.553 2.817 -14.288 1.00 91.00 83 GLY A C 1
ATOM 646 O O . GLY A 1 83 ? 7.202 3.205 -15.399 1.00 91.00 83 GLY A O 1
ATOM 647 N N . LEU A 1 84 ? 8.814 2.467 -14.017 1.00 88.06 84 LEU A N 1
ATOM 648 C CA . LEU A 1 84 ? 9.847 2.401 -15.052 1.00 88.06 84 LEU A CA 1
ATOM 649 C C . LEU A 1 84 ? 9.627 1.222 -16.008 1.00 88.06 84 LEU A C 1
ATOM 651 O O . LEU A 1 84 ? 10.054 1.281 -17.159 1.00 88.06 84 LEU A O 1
ATOM 655 N N . SER A 1 85 ? 8.959 0.166 -15.537 1.00 84.00 85 SER A N 1
ATOM 656 C CA . SER A 1 85 ? 8.793 -1.090 -16.271 1.00 84.00 85 SER A CA 1
ATOM 657 C C . SER A 1 85 ? 7.385 -1.310 -16.812 1.00 84.00 85 SER A C 1
ATOM 659 O O . SER A 1 85 ? 7.218 -2.056 -17.774 1.00 84.00 85 SER A O 1
ATOM 661 N N . ILE A 1 86 ? 6.362 -0.700 -16.205 1.00 84.19 86 ILE A N 1
ATOM 662 C CA . ILE A 1 86 ? 4.964 -0.878 -16.617 1.00 84.19 86 ILE A CA 1
ATOM 663 C C . ILE A 1 86 ? 4.259 0.457 -16.836 1.00 84.19 86 ILE A C 1
ATOM 665 O O . ILE A 1 86 ? 4.440 1.427 -16.100 1.00 84.19 86 ILE A O 1
ATOM 669 N N . GLN A 1 87 ? 3.361 0.478 -17.816 1.00 81.12 87 GLN A N 1
ATOM 670 C CA . GLN A 1 87 ? 2.410 1.568 -17.984 1.00 81.12 87 GLN A CA 1
ATOM 671 C C . GLN A 1 87 ? 1.303 1.454 -16.923 1.00 81.12 87 GLN A C 1
ATOM 673 O O . GLN A 1 87 ? 1.101 0.408 -16.309 1.00 81.12 87 GLN A O 1
ATOM 678 N N . ARG A 1 88 ? 0.548 2.535 -16.696 1.00 84.56 88 ARG A N 1
ATOM 679 C CA . ARG A 1 88 ? -0.616 2.555 -15.780 1.00 84.56 88 ARG A CA 1
ATOM 680 C C . ARG A 1 88 ? -0.304 2.214 -14.313 1.00 84.56 88 ARG A C 1
ATOM 682 O O . ARG A 1 88 ? -1.225 1.893 -13.563 1.00 84.56 88 ARG A O 1
ATOM 689 N N . VAL A 1 89 ? 0.949 2.344 -13.869 1.00 89.50 89 VAL A N 1
ATOM 690 C CA . VAL A 1 89 ? 1.340 2.098 -12.466 1.00 89.50 89 VAL A CA 1
ATOM 691 C C . VAL A 1 89 ? 0.493 2.886 -11.461 1.00 89.50 89 VAL A C 1
ATOM 693 O O . VAL A 1 89 ? 0.203 2.392 -10.377 1.00 89.50 89 VAL A O 1
ATOM 696 N N . THR A 1 90 ? 0.008 4.069 -11.845 1.00 90.25 90 THR A N 1
ATOM 697 C CA . THR A 1 90 ? -0.877 4.906 -11.025 1.00 90.25 90 THR A CA 1
ATOM 698 C C . THR A 1 90 ? -2.193 4.209 -10.676 1.00 90.25 90 THR A C 1
ATOM 700 O O . THR A 1 90 ? -2.641 4.298 -9.538 1.00 90.25 90 THR A O 1
ATOM 703 N N . ALA A 1 91 ? -2.785 3.447 -11.601 1.00 91.38 91 ALA A N 1
ATOM 704 C CA . ALA A 1 91 ? -4.000 2.676 -11.335 1.00 91.38 91 ALA A CA 1
ATOM 705 C C . ALA A 1 91 ? -3.732 1.505 -10.373 1.00 91.38 91 ALA A C 1
ATOM 707 O O . ALA A 1 91 ? -4.548 1.212 -9.496 1.00 91.38 91 ALA A O 1
ATOM 708 N N . TYR A 1 92 ? -2.569 0.863 -10.506 1.00 93.25 92 TYR A N 1
ATOM 709 C CA . TYR A 1 92 ? -2.144 -0.223 -9.622 1.00 93.25 92 TYR A CA 1
ATOM 710 C C . TYR A 1 92 ? -1.822 0.270 -8.210 1.00 93.25 92 TYR A C 1
ATOM 712 O O . TYR A 1 92 ? -2.227 -0.374 -7.239 1.00 93.25 92 TYR A O 1
ATOM 720 N N . ALA A 1 93 ? -1.156 1.420 -8.098 1.00 95.69 93 ALA A N 1
ATOM 721 C CA . ALA A 1 93 ? -0.913 2.104 -6.834 1.00 95.69 93 ALA A CA 1
ATOM 722 C C . ALA A 1 93 ? -2.233 2.508 -6.172 1.00 95.69 93 ALA A C 1
ATOM 724 O O . ALA A 1 93 ? -2.436 2.229 -4.993 1.00 95.69 93 ALA A O 1
ATOM 725 N N . ALA A 1 94 ? -3.180 3.050 -6.945 1.00 95.62 94 ALA A N 1
ATOM 726 C CA . ALA A 1 94 ? -4.478 3.454 -6.420 1.00 95.62 94 ALA A CA 1
ATOM 727 C C . ALA A 1 94 ? -5.281 2.290 -5.818 1.00 95.62 94 ALA A C 1
ATOM 729 O O . ALA A 1 94 ? -5.979 2.453 -4.812 1.00 95.62 94 ALA A O 1
ATOM 730 N N . GLY A 1 95 ? -5.149 1.091 -6.394 1.00 95.44 95 GLY A N 1
ATOM 731 C CA . GLY A 1 95 ? -5.708 -0.130 -5.816 1.00 95.44 95 GLY A CA 1
ATOM 732 C C . GLY A 1 95 ? -5.095 -0.483 -4.457 1.00 95.44 95 GLY A C 1
ATOM 733 O O . GLY A 1 95 ? -5.817 -0.863 -3.535 1.00 95.44 95 GLY A O 1
ATOM 734 N N . VAL A 1 96 ? -3.779 -0.319 -4.307 1.00 96.94 96 VAL A N 1
ATOM 735 C CA . VAL A 1 96 ? -3.074 -0.552 -3.036 1.00 96.94 96 VAL A CA 1
ATOM 736 C C . VAL A 1 96 ? -3.470 0.485 -1.987 1.00 96.94 96 VAL A C 1
ATOM 738 O O . VAL A 1 96 ? -3.815 0.106 -0.868 1.00 96.94 96 VAL A O 1
ATOM 741 N N . TRP A 1 97 ? -3.524 1.768 -2.349 1.00 97.50 97 TRP A N 1
ATOM 742 C CA . TRP A 1 97 ? -3.974 2.829 -1.445 1.00 97.50 97 TRP A CA 1
ATOM 743 C C . TRP A 1 97 ? -5.406 2.600 -0.954 1.00 97.50 97 TRP A C 1
ATOM 745 O O . TRP A 1 97 ? -5.664 2.657 0.249 1.00 97.50 97 TRP A O 1
ATOM 755 N N . GLY A 1 98 ? -6.312 2.233 -1.864 1.00 96.38 98 GLY A N 1
ATOM 756 C CA . GLY A 1 98 ? -7.685 1.868 -1.515 1.00 96.38 98 GLY A CA 1
ATOM 757 C C . GLY A 1 98 ? -7.769 0.670 -0.568 1.00 96.38 98 GLY A C 1
ATOM 758 O O . GLY A 1 98 ? -8.583 0.659 0.353 1.00 96.38 98 GLY A O 1
ATOM 759 N N . SER A 1 99 ? -6.882 -0.314 -0.733 1.00 96.25 99 SER A N 1
ATOM 760 C CA . SER A 1 99 ? -6.847 -1.514 0.117 1.00 96.25 99 SER A CA 1
ATOM 761 C C . SER A 1 99 ? -6.388 -1.196 1.538 1.00 96.25 99 SER A C 1
ATOM 763 O O . SER A 1 99 ? -6.984 -1.679 2.500 1.00 96.25 99 SER A O 1
ATOM 765 N N . ILE A 1 100 ? -5.377 -0.333 1.685 1.00 96.38 100 ILE A N 1
ATOM 766 C CA . ILE A 1 100 ? -4.918 0.151 2.995 1.00 96.38 100 ILE A CA 1
ATOM 767 C C . ILE A 1 100 ? -6.056 0.889 3.709 1.00 96.38 100 ILE A C 1
ATOM 769 O O . ILE A 1 100 ? -6.324 0.627 4.884 1.00 96.38 100 ILE A O 1
ATOM 773 N N . PHE A 1 101 ? -6.761 1.776 3.001 1.00 96.19 101 PHE A N 1
ATOM 774 C CA . PHE A 1 101 ? -7.875 2.519 3.587 1.00 96.19 101 PHE A CA 1
ATOM 775 C C . PHE A 1 101 ? -9.069 1.625 3.941 1.00 96.19 101 PHE A C 1
ATOM 777 O O . PHE A 1 101 ? -9.704 1.814 4.979 1.00 96.19 101 PHE A O 1
ATOM 784 N N . LEU A 1 102 ? -9.361 0.615 3.121 1.00 95.25 102 LEU A N 1
ATOM 785 C CA . LEU A 1 102 ? -10.401 -0.363 3.426 1.00 95.25 102 LEU A CA 1
ATOM 786 C C . LEU A 1 102 ? -10.075 -1.136 4.710 1.00 95.25 102 LEU A C 1
ATOM 788 O O . LEU A 1 102 ? -10.909 -1.209 5.609 1.00 95.25 102 LEU A O 1
ATOM 792 N N . ILE A 1 103 ? -8.847 -1.638 4.844 1.00 94.44 103 ILE A N 1
ATOM 793 C CA . ILE A 1 103 ? -8.401 -2.342 6.053 1.00 94.44 103 ILE A CA 1
ATOM 794 C C . ILE A 1 103 ? -8.515 -1.453 7.288 1.00 94.44 103 ILE A C 1
ATOM 796 O O . ILE A 1 103 ? -8.962 -1.915 8.338 1.00 94.44 103 ILE A O 1
ATOM 800 N N . LEU A 1 104 ? -8.161 -0.172 7.166 1.00 93.94 104 LEU A N 1
ATOM 801 C CA . LEU A 1 104 ? -8.325 0.806 8.238 1.00 93.94 104 LEU A CA 1
ATOM 802 C C . LEU A 1 104 ? -9.789 0.889 8.703 1.00 93.94 104 LEU A C 1
ATOM 804 O O . LEU A 1 104 ? -10.063 0.833 9.905 1.00 93.94 104 LEU A O 1
ATOM 808 N N . LYS A 1 105 ? -10.735 0.974 7.759 1.00 92.50 105 LYS A N 1
ATOM 809 C CA . LYS A 1 105 ? -12.175 0.990 8.055 1.00 92.50 105 LYS A CA 1
ATOM 810 C C . LYS A 1 105 ? -12.632 -0.308 8.711 1.00 92.50 105 LYS A C 1
ATOM 812 O O . LYS A 1 105 ? -13.306 -0.254 9.739 1.00 92.50 105 LYS A O 1
ATOM 817 N N . MET A 1 106 ? -12.236 -1.457 8.167 1.00 92.00 106 MET A N 1
ATOM 818 C CA . MET A 1 106 ? -12.603 -2.774 8.699 1.00 92.00 106 MET A CA 1
ATOM 819 C C . MET A 1 106 ? -12.118 -2.949 10.140 1.00 92.00 106 MET A C 1
ATOM 821 O O . MET A 1 106 ? -12.894 -3.299 11.030 1.00 92.00 106 MET A O 1
ATOM 825 N N . ALA A 1 107 ? -10.850 -2.625 10.387 1.00 91.31 107 ALA A N 1
ATOM 826 C CA . ALA A 1 107 ? -10.213 -2.795 11.681 1.00 91.31 107 ALA A CA 1
ATOM 827 C C . ALA A 1 107 ? -10.779 -1.862 12.760 1.00 91.31 107 ALA A C 1
ATOM 829 O O . ALA A 1 107 ? -10.724 -2.195 13.943 1.00 91.31 107 ALA A O 1
ATOM 830 N N . SER A 1 108 ? -11.318 -0.695 12.386 1.00 89.50 108 SER A N 1
ATOM 831 C CA . SER A 1 108 ? -11.841 0.299 13.339 1.00 89.50 108 SER A CA 1
ATOM 832 C C . SER A 1 108 ? -12.954 -0.251 14.241 1.00 89.50 108 SER A C 1
ATOM 834 O O . SER A 1 108 ? -13.108 0.180 15.381 1.00 89.50 108 SER A O 1
ATOM 836 N N . ARG A 1 109 ? -13.678 -1.271 13.768 1.00 88.62 109 ARG A N 1
ATOM 837 C CA . ARG A 1 109 ? -14.725 -1.975 14.519 1.00 88.62 109 ARG A CA 1
ATOM 838 C C . ARG A 1 109 ? -14.160 -2.799 15.690 1.00 88.62 109 ARG A C 1
ATOM 840 O O . ARG A 1 109 ? -14.913 -3.202 16.569 1.00 88.62 109 ARG A O 1
ATOM 847 N N . PHE A 1 110 ? -12.840 -3.008 15.735 1.00 89.19 110 PHE A N 1
ATOM 848 C CA . PHE A 1 110 ? -12.147 -3.888 16.679 1.00 89.19 110 PHE A CA 1
ATOM 849 C C . PHE A 1 110 ? -10.986 -3.161 17.389 1.00 89.19 110 PHE A C 1
ATOM 851 O O . PHE A 1 110 ? -9.822 -3.376 17.042 1.00 89.19 110 PHE A O 1
ATOM 858 N N . PRO A 1 111 ? -11.244 -2.327 18.417 1.00 84.56 111 PRO A N 1
ATOM 859 C CA . PRO A 1 111 ? -10.246 -1.415 18.993 1.00 84.56 111 PRO A CA 1
ATOM 860 C C . PRO A 1 111 ? -8.919 -2.066 19.422 1.00 84.56 111 PRO A C 1
ATOM 862 O O . PRO A 1 111 ? -7.849 -1.498 19.204 1.00 84.56 111 PRO A O 1
ATOM 865 N N . THR A 1 112 ? -8.963 -3.272 19.998 1.00 84.12 112 THR A N 1
ATOM 866 C CA . THR A 1 112 ? -7.761 -4.001 20.441 1.00 84.12 112 THR A CA 1
ATOM 867 C C . THR A 1 112 ? -6.905 -4.479 19.268 1.00 84.12 112 THR A C 1
ATOM 869 O O . THR A 1 112 ? -5.678 -4.393 19.309 1.00 84.12 112 THR A O 1
ATOM 872 N N . LEU A 1 113 ? -7.540 -4.988 18.210 1.00 87.69 113 LEU A N 1
ATOM 873 C CA . LEU A 1 113 ? -6.843 -5.436 17.004 1.00 87.69 113 LEU A CA 1
ATOM 874 C C . LEU A 1 113 ? -6.377 -4.249 16.161 1.00 87.69 113 LEU A C 1
ATOM 876 O O . LEU A 1 113 ? -5.321 -4.313 15.541 1.00 87.69 113 LEU A O 1
ATOM 880 N N . PHE A 1 114 ? -7.120 -3.149 16.196 1.00 89.38 114 PHE A N 1
ATOM 881 C CA . PHE A 1 114 ? -6.768 -1.904 15.538 1.00 89.38 114 PHE A CA 1
ATOM 882 C C . PHE A 1 114 ? -5.425 -1.346 16.033 1.00 89.38 114 PHE A C 1
ATOM 884 O O . PHE A 1 114 ? -4.585 -0.939 15.230 1.00 89.38 114 PHE A O 1
ATOM 891 N N . ASP A 1 115 ? -5.166 -1.388 17.346 1.00 89.06 115 ASP A N 1
ATOM 892 C CA . ASP A 1 115 ? -3.875 -0.956 17.896 1.00 89.06 115 ASP A CA 1
ATOM 893 C C . ASP A 1 115 ? -2.711 -1.853 17.440 1.00 89.06 115 ASP A C 1
ATOM 895 O O . ASP A 1 115 ? -1.642 -1.346 17.087 1.00 89.06 115 ASP A O 1
ATOM 899 N N . LYS A 1 116 ? -2.925 -3.174 17.387 1.00 92.31 116 LYS A N 1
ATOM 900 C CA . LYS A 1 116 ? -1.934 -4.139 16.876 1.00 92.31 116 LYS A CA 1
ATOM 901 C C . LYS A 1 116 ? -1.680 -3.960 15.382 1.00 92.31 116 LYS A C 1
ATOM 903 O O . LYS A 1 116 ? -0.539 -4.034 14.941 1.00 92.31 116 LYS A O 1
ATOM 908 N N . LEU A 1 117 ? -2.726 -3.670 14.612 1.00 93.94 117 LEU A N 1
ATOM 909 C CA . LEU A 1 117 ? -2.612 -3.422 13.182 1.00 93.94 117 LEU A CA 1
ATOM 910 C C . LEU A 1 117 ? -1.712 -2.214 12.902 1.00 93.94 117 LEU A C 1
ATOM 912 O O . LEU A 1 117 ? -0.831 -2.315 12.060 1.00 93.94 117 LEU A O 1
ATOM 916 N N . GLY A 1 118 ? -1.858 -1.103 13.630 1.00 93.00 118 GLY A N 1
ATOM 917 C CA . GLY A 1 118 ? -0.977 0.058 13.438 1.00 93.00 118 GLY A CA 1
ATOM 918 C C . GLY A 1 118 ? 0.509 -0.262 13.673 1.00 93.00 118 GLY A C 1
ATOM 919 O O . GLY A 1 118 ? 1.378 0.278 12.995 1.00 93.00 118 GLY A O 1
ATOM 920 N N . GLU A 1 119 ? 0.794 -1.169 14.608 1.00 93.88 119 GLU A N 1
ATOM 921 C CA . GLU A 1 119 ? 2.131 -1.717 14.877 1.00 93.88 119 GLU A CA 1
ATOM 922 C C . GLU A 1 119 ? 2.631 -2.590 13.719 1.00 93.88 119 GLU A C 1
ATOM 924 O O . GLU A 1 119 ? 3.740 -2.396 13.227 1.00 93.88 119 GLU A O 1
ATOM 929 N N . LEU A 1 120 ? 1.774 -3.492 13.238 1.00 95.44 120 LEU A N 1
ATOM 930 C CA . LEU A 1 120 ? 2.063 -4.388 12.125 1.00 95.44 120 LEU A CA 1
ATOM 931 C C . LEU A 1 120 ? 2.325 -3.624 10.821 1.00 95.44 120 LEU A C 1
ATOM 933 O O . LEU A 1 120 ? 3.268 -3.950 10.108 1.00 95.44 120 LEU A O 1
ATOM 937 N N . LEU A 1 121 ? 1.534 -2.592 10.508 1.00 95.50 121 LEU A N 1
ATOM 938 C CA . LEU A 1 121 ? 1.746 -1.765 9.313 1.00 95.50 121 LEU A CA 1
ATOM 939 C C . LEU A 1 121 ? 3.106 -1.059 9.363 1.00 95.50 121 LEU A C 1
ATOM 941 O O . LEU A 1 121 ? 3.825 -1.027 8.364 1.00 95.50 121 LEU A O 1
ATOM 945 N N . LEU A 1 122 ? 3.490 -0.550 10.538 1.00 94.75 122 LEU A N 1
ATOM 946 C CA . LEU A 1 122 ? 4.802 0.056 10.734 1.00 94.75 122 LEU A CA 1
ATOM 947 C C . LEU A 1 122 ? 5.919 -0.982 10.563 1.00 94.75 122 LEU A C 1
ATOM 949 O O . LEU A 1 122 ? 6.887 -0.719 9.856 1.00 94.75 122 LEU A O 1
ATOM 953 N N . GLU A 1 123 ? 5.776 -2.178 11.132 1.00 95.94 123 GLU A N 1
ATOM 954 C CA . GLU A 1 123 ? 6.752 -3.254 10.950 1.00 95.94 123 GLU A CA 1
ATOM 955 C C . GLU A 1 123 ? 6.903 -3.635 9.471 1.00 95.94 123 GLU A C 1
ATOM 957 O O . GLU A 1 123 ? 8.021 -3.679 8.955 1.00 95.94 123 GLU A O 1
ATOM 962 N N . VAL A 1 124 ? 5.793 -3.833 8.755 1.00 95.56 124 VAL A N 1
ATOM 963 C CA . VAL A 1 124 ? 5.810 -4.131 7.316 1.00 95.56 124 VAL A CA 1
ATOM 964 C C . VAL A 1 124 ? 6.516 -3.024 6.536 1.00 95.56 124 VAL A C 1
ATOM 966 O O . VAL A 1 124 ? 7.344 -3.341 5.683 1.00 95.56 124 VAL A O 1
ATOM 969 N N . SER A 1 125 ? 6.286 -1.746 6.861 1.00 95.50 125 SER A N 1
ATOM 970 C CA . SER A 1 125 ? 6.981 -0.645 6.178 1.00 95.50 125 SER A CA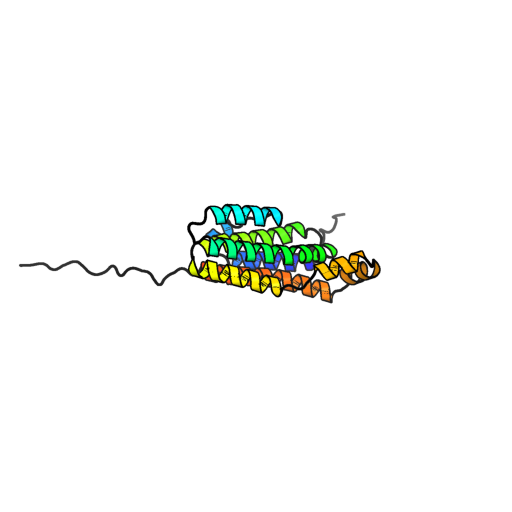 1
ATOM 971 C C . SER A 1 125 ? 8.504 -0.711 6.308 1.00 95.50 125 SER A C 1
ATOM 973 O O . SER A 1 125 ? 9.208 -0.354 5.369 1.00 95.50 125 SER A O 1
ATOM 975 N N . THR A 1 126 ? 9.028 -1.245 7.418 1.00 95.38 126 THR A N 1
ATOM 976 C CA . THR A 1 126 ? 10.482 -1.407 7.606 1.00 95.38 126 THR A CA 1
ATOM 977 C C . THR A 1 126 ? 11.066 -2.585 6.828 1.00 95.38 126 THR A C 1
ATOM 979 O O . THR A 1 126 ? 12.276 -2.640 6.613 1.00 95.38 126 THR A O 1
ATOM 982 N N . ARG A 1 127 ? 10.221 -3.532 6.401 1.00 95.38 127 ARG A N 1
ATOM 983 C CA . ARG A 1 127 ? 10.627 -4.720 5.638 1.00 95.38 127 ARG A CA 1
ATOM 984 C C . ARG A 1 127 ? 10.584 -4.502 4.126 1.00 95.38 127 ARG A C 1
ATOM 986 O O . ARG A 1 127 ? 11.164 -5.299 3.389 1.00 95.38 127 ARG A O 1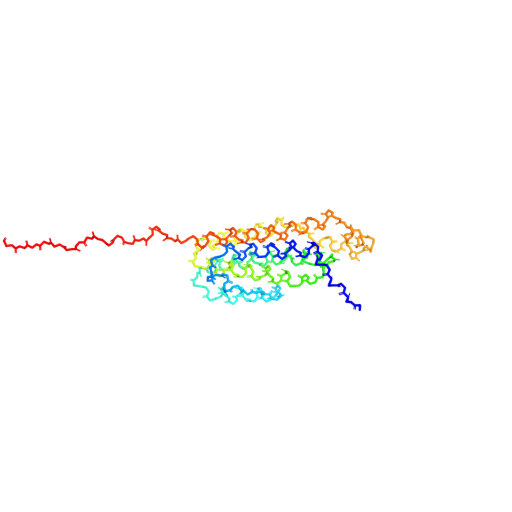
ATOM 993 N N . ILE A 1 128 ? 9.906 -3.455 3.657 1.00 94.19 128 ILE A N 1
ATOM 994 C CA . ILE A 1 128 ? 9.893 -3.088 2.239 1.00 94.19 128 ILE A CA 1
ATOM 995 C C . ILE A 1 128 ? 11.305 -2.615 1.840 1.00 94.19 128 ILE A C 1
ATOM 997 O O . ILE A 1 128 ? 11.902 -1.808 2.557 1.00 94.19 128 ILE A O 1
ATOM 1001 N N . PRO A 1 129 ? 11.867 -3.097 0.713 1.00 93.31 129 PRO A N 1
ATOM 1002 C CA . PRO A 1 129 ? 13.178 -2.657 0.250 1.00 93.31 129 PRO A CA 1
ATOM 1003 C C . PRO A 1 1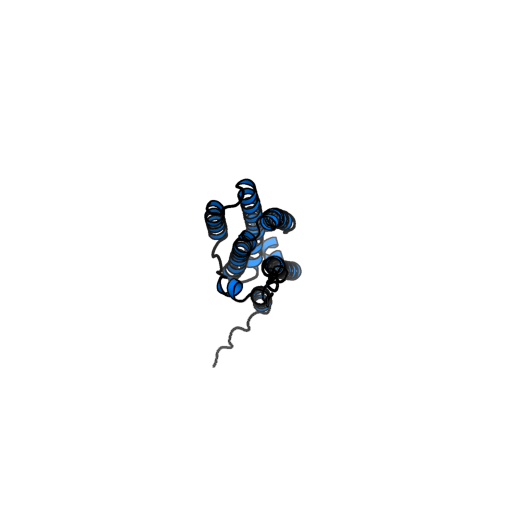29 ? 13.274 -1.135 0.072 1.00 93.31 129 PRO A C 1
ATOM 1005 O O . PRO A 1 129 ? 12.314 -0.472 -0.314 1.00 93.31 129 PRO A O 1
ATOM 1008 N N . GLN A 1 130 ? 14.465 -0.575 0.294 1.00 90.44 130 GLN A N 1
ATOM 1009 C CA . GLN A 1 130 ? 14.715 0.868 0.186 1.00 90.44 130 GLN A CA 1
ATOM 1010 C C . GLN A 1 130 ? 14.828 1.324 -1.281 1.00 90.44 130 GLN A C 1
ATOM 1012 O O . GLN A 1 130 ? 15.902 1.694 -1.754 1.00 90.44 130 GLN A O 1
ATOM 1017 N N . TYR A 1 131 ? 13.710 1.308 -2.012 1.00 93.69 131 TYR A N 1
ATOM 1018 C CA . TYR A 1 131 ? 13.650 1.691 -3.430 1.00 93.69 131 TYR A CA 1
ATOM 1019 C C . TYR A 1 131 ? 14.048 3.150 -3.690 1.00 93.69 131 TYR A C 1
ATOM 1021 O O . TYR A 1 131 ? 14.522 3.462 -4.778 1.00 93.69 131 TYR A O 1
ATOM 1029 N N . ARG A 1 132 ? 13.948 4.035 -2.688 1.00 92.88 132 ARG A N 1
ATOM 1030 C CA . ARG A 1 132 ? 14.401 5.431 -2.804 1.00 92.88 132 ARG A CA 1
ATOM 1031 C C . ARG A 1 132 ? 15.893 5.518 -3.138 1.00 92.88 132 ARG A C 1
ATOM 1033 O O . ARG A 1 132 ? 16.261 6.177 -4.100 1.00 92.88 132 ARG A O 1
ATOM 1040 N N . ASN A 1 133 ? 16.731 4.756 -2.433 1.00 90.50 133 ASN A N 1
ATOM 1041 C CA . ASN A 1 133 ? 18.174 4.718 -2.696 1.00 90.50 133 ASN A CA 1
ATOM 1042 C C . ASN A 1 133 ? 18.486 4.180 -4.101 1.00 90.50 133 ASN A C 1
ATOM 1044 O O . ASN A 1 133 ? 19.502 4.534 -4.697 1.00 90.50 133 ASN A O 1
ATOM 1048 N N . LEU A 1 134 ? 17.636 3.286 -4.618 1.00 88.81 134 LEU A N 1
ATOM 1049 C CA . LEU A 1 134 ? 17.771 2.746 -5.967 1.00 88.81 134 LEU A CA 1
ATOM 1050 C C . LEU A 1 134 ? 17.486 3.825 -7.018 1.00 88.81 134 LEU A C 1
ATOM 1052 O O . LEU A 1 134 ? 18.259 3.969 -7.961 1.00 88.81 134 LEU A O 1
ATOM 1056 N N . LEU A 1 135 ? 16.418 4.603 -6.822 1.00 89.69 135 LEU A N 1
ATOM 1057 C CA . LEU A 1 135 ? 16.042 5.717 -7.694 1.00 89.69 135 LEU A CA 1
ATOM 1058 C C . LEU A 1 135 ? 17.088 6.829 -7.688 1.00 89.69 135 LEU A C 1
ATOM 1060 O O . LEU A 1 135 ? 17.501 7.272 -8.753 1.00 89.69 135 LEU A O 1
ATOM 1064 N N . GLU A 1 136 ? 17.562 7.236 -6.511 1.00 91.12 136 GLU A N 1
ATOM 1065 C CA . GLU A 1 136 ? 18.596 8.270 -6.378 1.00 91.12 136 GLU A CA 1
ATOM 1066 C C . GLU A 1 136 ? 19.871 7.886 -7.140 1.00 91.12 136 GLU A C 1
ATOM 1068 O O . GLU A 1 136 ? 20.435 8.694 -7.873 1.00 91.12 136 GLU A O 1
ATOM 1073 N N . ARG A 1 137 ? 20.297 6.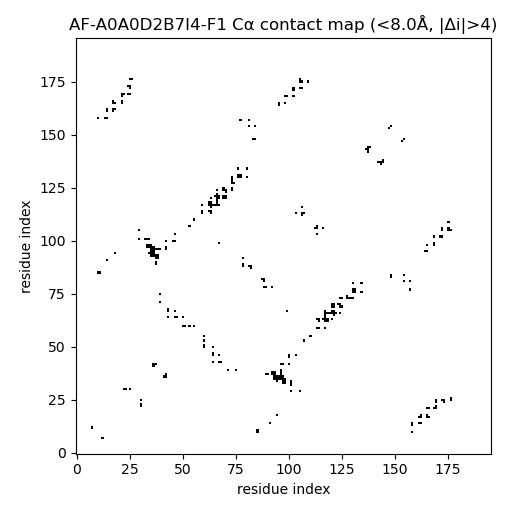619 -7.046 1.00 87.19 137 ARG A N 1
ATOM 1074 C CA . ARG A 1 137 ? 21.451 6.117 -7.809 1.00 87.19 137 ARG A CA 1
ATOM 1075 C C . ARG A 1 137 ? 21.186 6.082 -9.312 1.00 87.19 137 ARG A C 1
ATOM 1077 O O . ARG A 1 137 ? 22.070 6.437 -10.083 1.00 87.19 137 ARG A O 1
ATOM 1084 N N . ALA A 1 138 ? 19.987 5.681 -9.729 1.00 87.06 138 ALA A N 1
ATOM 1085 C CA . ALA A 1 138 ? 19.608 5.642 -11.140 1.00 87.06 138 ALA A CA 1
ATOM 1086 C C . ALA A 1 138 ? 19.522 7.038 -11.777 1.00 87.06 138 ALA A C 1
ATOM 1088 O O . ALA A 1 138 ? 19.799 7.187 -12.961 1.00 87.06 138 ALA A O 1
ATOM 1089 N N . GLN A 1 139 ? 19.165 8.065 -11.001 1.00 85.81 139 GLN A N 1
ATOM 1090 C CA . GLN A 1 139 ? 19.143 9.456 -11.468 1.00 85.81 139 GLN A CA 1
ATOM 1091 C C . GLN A 1 139 ? 20.550 10.020 -11.698 1.00 85.81 139 GLN A C 1
ATOM 1093 O O . GLN A 1 139 ? 20.733 10.875 -12.561 1.00 85.81 139 GLN A O 1
ATOM 1098 N N . LEU A 1 140 ? 21.541 9.540 -10.943 1.00 88.81 140 LEU A N 1
ATOM 1099 C CA . LEU A 1 140 ? 22.939 9.955 -11.080 1.00 88.81 140 LEU A CA 1
ATOM 1100 C C . LEU A 1 140 ? 23.675 9.223 -12.212 1.00 88.81 140 LEU A C 1
ATOM 1102 O O . LEU A 1 140 ? 24.701 9.713 -12.679 1.00 88.81 140 LEU A O 1
ATOM 1106 N N . ASP A 1 141 ? 23.165 8.072 -12.659 1.00 87.31 141 ASP A N 1
ATOM 1107 C CA . ASP A 1 141 ? 23.795 7.240 -13.682 1.00 87.31 141 ASP A CA 1
ATOM 1108 C C . ASP A 1 141 ? 22.760 6.658 -14.661 1.00 87.31 141 ASP A C 1
ATOM 1110 O O . ASP A 1 141 ? 22.053 5.686 -14.377 1.00 87.31 141 ASP A O 1
ATOM 1114 N N . ALA A 1 142 ? 22.721 7.226 -15.870 1.00 83.19 142 ALA A N 1
ATOM 1115 C CA . ALA A 1 142 ? 21.820 6.802 -16.941 1.00 83.19 142 ALA A CA 1
ATOM 1116 C C . ALA A 1 142 ? 22.037 5.341 -17.388 1.00 83.19 142 ALA A C 1
ATOM 1118 O O . ALA A 1 142 ? 21.117 4.722 -17.929 1.00 83.19 142 ALA A O 1
ATOM 1119 N N . SER A 1 143 ? 23.222 4.764 -17.160 1.00 84.25 143 SER A N 1
ATOM 1120 C CA . SER A 1 143 ? 23.474 3.350 -17.457 1.00 84.25 143 SER A CA 1
ATOM 1121 C C . SER A 1 143 ? 22.753 2.428 -16.469 1.00 84.25 143 SER A C 1
ATOM 1123 O O . SER A 1 143 ? 22.207 1.396 -16.870 1.00 84.25 143 SER A O 1
ATOM 1125 N N . LEU A 1 144 ? 22.647 2.836 -15.197 1.00 83.00 144 LEU A N 1
ATOM 1126 C CA . LEU A 1 144 ? 21.874 2.113 -14.188 1.00 83.00 144 LEU A CA 1
ATOM 1127 C C . LEU A 1 144 ? 20.380 2.161 -14.494 1.00 83.00 144 LEU A C 1
ATOM 1129 O O . LEU A 1 144 ? 19.699 1.159 -14.308 1.00 83.00 144 LEU A O 1
ATOM 1133 N N . PHE A 1 145 ? 19.869 3.277 -15.014 1.00 82.44 145 PHE A N 1
ATOM 1134 C CA . PHE A 1 145 ? 18.469 3.376 -15.428 1.00 82.44 145 PHE A CA 1
ATOM 1135 C C . PHE A 1 145 ? 18.086 2.302 -16.465 1.00 82.44 145 PHE A C 1
ATOM 1137 O O . PHE A 1 145 ? 17.091 1.588 -16.302 1.00 82.44 145 PHE A O 1
ATOM 1144 N N . TRP A 1 146 ? 18.912 2.129 -17.501 1.00 81.69 146 TRP A N 1
ATOM 1145 C CA . TRP A 1 146 ? 18.720 1.066 -18.493 1.00 81.69 146 TRP A CA 1
ATOM 1146 C C . TRP A 1 146 ? 18.867 -0.334 -17.892 1.00 81.69 146 TRP A C 1
ATOM 1148 O O . TRP A 1 146 ? 18.090 -1.230 -18.213 1.00 81.69 146 TRP A O 1
ATOM 1158 N N . LEU A 1 147 ? 19.820 -0.527 -16.978 1.00 83.81 147 LEU A N 1
ATOM 1159 C CA . LEU A 1 147 ? 20.003 -1.810 -16.303 1.00 83.81 147 LEU A CA 1
ATOM 1160 C C . LEU A 1 147 ? 18.788 -2.192 -15.441 1.00 83.81 147 LEU A C 1
ATOM 1162 O O . LEU A 1 147 ? 18.408 -3.360 -15.399 1.00 83.81 147 LEU A O 1
ATOM 1166 N N . LEU A 1 148 ? 18.170 -1.225 -14.759 1.00 81.31 148 LEU A N 1
ATOM 1167 C CA . LEU A 1 148 ? 16.993 -1.453 -13.920 1.00 81.31 148 LEU A CA 1
ATOM 1168 C C . LEU A 1 148 ? 15.776 -1.854 -14.753 1.00 81.31 148 LEU A C 1
ATOM 1170 O O . LEU A 1 148 ? 15.115 -2.839 -14.428 1.00 81.31 148 LEU A O 1
ATOM 1174 N N . THR A 1 149 ? 15.516 -1.128 -15.839 1.00 78.25 149 THR A N 1
ATOM 1175 C CA . THR A 1 149 ? 14.378 -1.397 -16.733 1.00 78.25 149 THR A CA 1
ATOM 1176 C C . THR A 1 149 ? 14.518 -2.737 -17.459 1.00 78.25 149 THR A C 1
ATOM 1178 O O . THR A 1 149 ? 13.539 -3.472 -17.583 1.00 78.25 149 THR A O 1
ATOM 1181 N N . ALA A 1 150 ? 15.739 -3.111 -17.852 1.00 83.38 150 ALA A N 1
ATOM 1182 C CA . ALA A 1 150 ? 16.026 -4.380 -18.522 1.00 83.38 150 ALA A CA 1
ATOM 1183 C C . ALA A 1 150 ? 16.162 -5.592 -17.572 1.00 83.38 150 ALA A C 1
ATOM 1185 O O . ALA A 1 150 ? 16.293 -6.725 -18.034 1.00 83.38 150 ALA A O 1
ATOM 1186 N N . SER A 1 151 ? 16.165 -5.396 -16.248 1.00 88.25 151 SER A N 1
ATOM 1187 C CA . SER A 1 151 ? 16.428 -6.480 -15.293 1.00 88.25 151 SER A CA 1
ATOM 1188 C C . SER A 1 151 ? 15.191 -7.337 -15.011 1.00 88.25 151 SER A C 1
ATOM 1190 O O . SER A 1 151 ? 14.317 -6.977 -14.217 1.00 88.25 151 SER A O 1
ATOM 1192 N N . ASP A 1 152 ? 15.159 -8.547 -15.571 1.00 88.12 152 ASP A N 1
ATOM 1193 C CA . ASP A 1 152 ? 14.113 -9.545 -15.299 1.00 88.12 152 ASP A CA 1
ATOM 1194 C C . ASP A 1 152 ? 13.980 -9.892 -13.811 1.00 88.12 152 ASP A C 1
ATOM 1196 O O . ASP A 1 152 ? 12.875 -10.098 -13.300 1.00 88.12 152 ASP A O 1
ATOM 1200 N N . ASN A 1 153 ? 15.106 -9.942 -13.094 1.00 89.31 153 ASN A N 1
ATOM 1201 C CA . ASN A 1 153 ? 15.129 -10.260 -11.668 1.00 89.31 153 ASN A CA 1
ATOM 1202 C C . ASN A 1 153 ? 14.464 -9.160 -10.839 1.00 89.31 153 ASN A C 1
ATOM 1204 O O . ASN A 1 153 ? 13.672 -9.462 -9.941 1.00 89.31 153 ASN A O 1
ATOM 1208 N N . LEU A 1 154 ? 14.745 -7.892 -11.158 1.00 89.38 154 LEU A N 1
ATOM 1209 C CA . LEU A 1 154 ? 14.099 -6.762 -10.500 1.00 89.38 154 LEU A CA 1
ATOM 1210 C C . LEU A 1 154 ? 12.600 -6.757 -10.807 1.00 89.38 154 LEU A C 1
ATOM 1212 O O . LEU A 1 154 ? 11.797 -6.733 -9.879 1.00 89.38 154 LEU A O 1
ATOM 1216 N N . ASN A 1 155 ? 12.220 -6.887 -12.080 1.00 89.00 155 ASN A N 1
ATOM 1217 C CA . ASN A 1 155 ? 10.819 -6.938 -12.506 1.00 89.00 155 ASN A CA 1
ATOM 1218 C C . ASN A 1 155 ? 10.040 -8.083 -11.839 1.00 89.00 155 ASN A C 1
ATOM 1220 O O . ASN A 1 155 ? 8.891 -7.920 -11.424 1.00 89.00 155 ASN A O 1
ATOM 1224 N N . ARG A 1 156 ? 10.661 -9.256 -11.683 1.00 90.62 156 ARG A N 1
ATOM 1225 C CA . ARG A 1 156 ? 10.076 -10.384 -10.943 1.00 90.62 156 ARG A CA 1
ATOM 1226 C C . ARG A 1 156 ? 9.914 -10.068 -9.455 1.00 90.62 156 ARG A C 1
ATOM 1228 O O . ARG A 1 156 ? 8.878 -10.397 -8.880 1.00 90.62 156 ARG A O 1
ATOM 1235 N N . SER A 1 157 ? 10.912 -9.438 -8.838 1.00 92.75 157 SER A N 1
ATOM 1236 C CA . SER A 1 157 ? 10.866 -9.032 -7.429 1.00 92.75 157 SER A CA 1
ATOM 1237 C C . SER A 1 157 ? 9.773 -7.989 -7.170 1.00 92.75 157 SER A C 1
ATOM 1239 O O . SER A 1 157 ? 8.972 -8.152 -6.252 1.00 92.75 157 SER A O 1
ATOM 1241 N N . LEU A 1 158 ? 9.660 -6.974 -8.032 1.00 93.19 158 LEU A N 1
ATOM 1242 C CA . LEU A 1 158 ? 8.640 -5.928 -7.931 1.00 93.19 158 LEU A CA 1
ATOM 1243 C C . LEU A 1 158 ? 7.220 -6.499 -8.035 1.00 93.19 158 LEU A C 1
ATOM 1245 O O . LEU A 1 158 ? 6.361 -6.154 -7.224 1.00 93.19 158 LEU A O 1
ATOM 1249 N N . ARG A 1 159 ? 6.983 -7.413 -8.987 1.00 92.31 159 ARG A N 1
ATOM 1250 C CA . ARG A 1 159 ? 5.700 -8.126 -9.124 1.00 92.31 159 ARG A CA 1
ATOM 1251 C C . ARG A 1 159 ? 5.388 -8.996 -7.916 1.00 92.31 159 ARG A C 1
ATOM 1253 O O . ARG A 1 159 ? 4.249 -9.038 -7.457 1.00 92.31 159 ARG A O 1
ATOM 1260 N N . ARG A 1 160 ? 6.398 -9.695 -7.394 1.00 94.12 160 ARG A N 1
ATOM 1261 C CA . ARG A 1 160 ? 6.245 -10.504 -6.186 1.00 94.12 160 ARG A CA 1
ATOM 1262 C C . ARG A 1 160 ? 5.825 -9.637 -5.006 1.00 94.12 160 ARG A C 1
ATOM 1264 O O . ARG A 1 160 ? 4.844 -9.984 -4.365 1.00 94.12 160 ARG A O 1
ATOM 1271 N N . LEU A 1 161 ? 6.490 -8.504 -4.787 1.00 95.50 161 LEU A N 1
ATOM 1272 C CA . LEU A 1 161 ? 6.108 -7.571 -3.732 1.00 95.50 161 LEU A CA 1
ATOM 1273 C C . LEU A 1 161 ? 4.673 -7.061 -3.922 1.00 95.50 161 LEU A C 1
ATOM 1275 O O . LEU A 1 161 ? 3.911 -7.077 -2.964 1.00 95.50 161 LEU A O 1
ATOM 1279 N N . TYR A 1 162 ? 4.266 -6.701 -5.146 1.00 95.56 162 TYR A N 1
ATOM 1280 C CA . TYR A 1 162 ? 2.888 -6.270 -5.427 1.00 95.56 162 TYR A CA 1
ATOM 1281 C C . TYR A 1 162 ? 1.857 -7.308 -4.976 1.00 95.56 162 TYR A C 1
ATOM 1283 O O . TYR A 1 162 ? 0.889 -6.997 -4.284 1.00 95.56 162 TYR A O 1
ATOM 1291 N N . ARG A 1 163 ? 2.083 -8.568 -5.357 1.00 95.38 163 ARG A N 1
ATOM 1292 C CA . ARG A 1 163 ? 1.215 -9.679 -4.974 1.00 95.38 163 ARG A CA 1
ATOM 1293 C C . ARG A 1 163 ? 1.239 -9.906 -3.468 1.00 95.38 163 ARG A C 1
ATOM 1295 O O . ARG A 1 163 ? 0.183 -10.093 -2.874 1.00 95.38 163 ARG A O 1
ATOM 1302 N N . ASP A 1 164 ? 2.420 -9.880 -2.862 1.00 95.75 164 ASP A N 1
ATOM 1303 C CA . ASP A 1 164 ? 2.590 -10.112 -1.431 1.00 95.75 164 ASP A CA 1
ATOM 1304 C C . ASP A 1 164 ? 1.874 -9.020 -0.606 1.00 95.75 164 ASP A C 1
ATOM 1306 O O . ASP A 1 164 ? 1.295 -9.339 0.430 1.00 95.75 164 ASP A O 1
ATOM 1310 N N . LEU A 1 165 ? 1.792 -7.773 -1.099 1.00 96.38 165 LEU A N 1
ATOM 1311 C CA . LEU A 1 165 ? 0.973 -6.710 -0.494 1.00 96.38 165 LEU A CA 1
ATOM 1312 C C . LEU A 1 165 ? -0.516 -7.074 -0.484 1.00 96.38 165 LEU A C 1
ATOM 1314 O O . LEU A 1 165 ? -1.152 -7.017 0.564 1.00 96.38 165 LEU A O 1
ATOM 1318 N N . PHE A 1 166 ? -1.079 -7.484 -1.623 1.00 96.00 166 PHE A N 1
ATOM 1319 C CA . PHE A 1 166 ? -2.494 -7.870 -1.700 1.00 96.00 166 PHE A CA 1
ATOM 1320 C C . PHE A 1 166 ? -2.817 -9.138 -0.911 1.00 96.00 166 PHE A C 1
ATOM 1322 O O . PHE A 1 166 ? -3.883 -9.220 -0.300 1.00 96.00 166 PHE A O 1
ATOM 1329 N N . LEU A 1 167 ? -1.900 -10.107 -0.884 1.00 94.25 167 LEU A N 1
ATOM 1330 C CA . LEU A 1 167 ? -2.025 -11.289 -0.034 1.00 94.25 167 LEU A CA 1
ATOM 1331 C C . LEU A 1 167 ? -2.071 -10.889 1.440 1.00 94.25 167 LEU A C 1
ATOM 1333 O O . LEU A 1 167 ? -3.009 -11.267 2.137 1.00 94.25 167 LEU A O 1
ATOM 1337 N N . PHE A 1 168 ? -1.122 -10.060 1.881 1.00 94.81 168 PHE A N 1
ATOM 1338 C CA . PHE A 1 168 ? -1.086 -9.528 3.239 1.00 94.81 168 PHE A CA 1
ATOM 1339 C C . PHE A 1 168 ? -2.376 -8.778 3.588 1.00 94.81 168 PHE A C 1
ATOM 1341 O O . PHE A 1 168 ? -2.999 -9.059 4.609 1.00 94.81 168 PHE A O 1
ATOM 1348 N N . PHE A 1 169 ? -2.824 -7.867 2.724 1.00 94.56 169 PHE A N 1
ATOM 1349 C CA . PHE A 1 169 ? -4.060 -7.115 2.921 1.00 94.56 169 PHE A CA 1
ATOM 1350 C C . PHE A 1 169 ? -5.295 -8.017 2.995 1.00 94.56 169 PHE A C 1
ATOM 1352 O O . PHE A 1 169 ? -6.155 -7.810 3.849 1.00 94.56 169 PHE A O 1
ATOM 1359 N N . GLY A 1 170 ? -5.368 -9.045 2.150 1.00 92.62 170 GLY A N 1
ATOM 1360 C CA . GLY A 1 170 ? -6.441 -10.033 2.192 1.00 92.62 170 GLY A CA 1
ATOM 1361 C C . GLY A 1 170 ? -6.438 -10.834 3.491 1.00 92.62 170 GLY A C 1
ATOM 1362 O O . GLY A 1 170 ? -7.489 -11.020 4.098 1.00 92.62 170 GLY A O 1
ATOM 1363 N N . ASP A 1 171 ? -5.266 -11.266 3.956 1.00 92.50 171 ASP A N 1
ATOM 1364 C CA . ASP A 1 171 ? -5.133 -12.022 5.204 1.00 92.50 171 ASP A CA 1
ATOM 1365 C C . ASP A 1 171 ? -5.491 -11.164 6.425 1.00 92.50 171 ASP A C 1
ATOM 1367 O O . ASP A 1 171 ? -6.196 -11.631 7.319 1.00 92.50 171 ASP A O 1
ATOM 1371 N N . VAL A 1 172 ? -5.097 -9.887 6.430 1.00 92.00 172 VAL A N 1
ATOM 1372 C CA . VAL A 1 172 ? -5.515 -8.921 7.454 1.00 92.00 172 VAL A CA 1
ATOM 1373 C C . VAL A 1 172 ? -7.026 -8.689 7.405 1.00 92.00 172 VAL A C 1
ATOM 1375 O O . VAL A 1 172 ? -7.682 -8.748 8.442 1.00 92.00 172 VAL A O 1
ATOM 1378 N N . GLY A 1 173 ? -7.600 -8.471 6.218 1.00 90.56 173 GLY A N 1
ATOM 1379 C CA . GLY A 1 173 ? -9.044 -8.303 6.044 1.00 90.56 173 GLY A CA 1
ATOM 1380 C C . GLY A 1 173 ? -9.834 -9.490 6.600 1.00 90.56 173 GLY A C 1
ATOM 1381 O O . GLY A 1 173 ? -10.809 -9.293 7.325 1.00 90.56 173 GLY A O 1
ATOM 1382 N N . ARG A 1 174 ? -9.350 -10.718 6.368 1.00 89.19 174 ARG A N 1
ATOM 1383 C CA . ARG A 1 174 ? -9.975 -11.951 6.874 1.00 89.19 174 ARG A CA 1
ATOM 1384 C C . ARG A 1 174 ? -10.102 -11.995 8.393 1.00 89.19 174 ARG A C 1
ATOM 1386 O O . ARG A 1 174 ? -11.119 -12.479 8.889 1.00 89.19 174 ARG A O 1
ATOM 1393 N N . VAL A 1 175 ? -9.107 -11.479 9.119 1.00 89.50 175 VAL A N 1
ATOM 1394 C CA . VAL A 1 175 ? -9.136 -11.397 10.591 1.00 89.50 175 VAL A CA 1
ATOM 1395 C C . VAL A 1 175 ? -10.307 -10.536 11.075 1.00 89.50 175 VAL A C 1
ATOM 1397 O O . VAL A 1 175 ? -10.874 -10.816 12.125 1.00 89.50 175 VAL A O 1
ATOM 1400 N N . PHE A 1 176 ? -10.705 -9.524 10.301 1.00 85.44 176 PHE A N 1
ATOM 1401 C CA . PHE A 1 176 ? -11.785 -8.598 10.654 1.00 85.44 176 PHE A CA 1
ATOM 1402 C C . PHE A 1 176 ? -13.163 -8.993 10.103 1.00 85.44 176 PHE A C 1
ATOM 1404 O O . PHE A 1 176 ? -14.167 -8.428 10.529 1.00 85.44 176 PHE A O 1
ATOM 1411 N N . THR A 1 177 ? -13.226 -9.953 9.178 1.00 79.44 177 THR A N 1
ATOM 1412 C CA . THR A 1 177 ? -14.483 -10.501 8.629 1.00 79.44 177 THR A CA 1
ATOM 1413 C C . THR A 1 177 ? -14.914 -11.818 9.258 1.00 79.44 177 THR A C 1
ATOM 1415 O O . THR A 1 177 ? -15.998 -12.298 8.932 1.00 79.44 177 THR A O 1
ATOM 1418 N N . GLN A 1 178 ? -14.090 -12.448 10.107 1.00 63.81 178 GLN A N 1
ATOM 1419 C CA . GLN A 1 178 ? -14.525 -13.643 10.830 1.00 63.81 178 GLN A CA 1
ATOM 1420 C C . GLN A 1 178 ? -15.697 -13.264 11.731 1.00 63.81 178 GLN A C 1
ATOM 1422 O O . GLN A 1 178 ? -15.542 -12.650 12.783 1.00 63.81 178 GLN A O 1
ATOM 1427 N N . LYS A 1 179 ? -16.888 -13.586 11.228 1.00 51.62 179 LYS A N 1
ATOM 1428 C CA . LYS A 1 179 ? -18.172 -13.433 11.883 1.00 51.62 179 LYS A CA 1
ATOM 1429 C C . LYS A 1 179 ? -18.057 -14.073 13.260 1.00 51.62 179 LYS A C 1
ATOM 1431 O O . LYS A 1 179 ? -17.672 -15.235 13.374 1.00 51.62 179 LYS A O 1
ATOM 1436 N N . ASP A 1 180 ? -18.353 -13.293 14.287 1.00 47.22 180 ASP A N 1
ATOM 1437 C CA . ASP A 1 180 ? -18.379 -13.739 15.672 1.00 47.22 180 ASP A CA 1
ATOM 1438 C C . ASP A 1 180 ? -19.599 -14.662 15.858 1.00 47.22 180 ASP A C 1
ATOM 1440 O O . ASP A 1 180 ? -20.631 -14.285 16.403 1.00 47.22 180 ASP A O 1
ATOM 1444 N N . GLU A 1 181 ? -19.526 -15.882 15.320 1.00 43.25 181 GLU A N 1
ATOM 1445 C CA . GLU A 1 181 ? -20.553 -16.919 15.496 1.00 43.25 181 GLU A CA 1
ATOM 1446 C C . GLU A 1 181 ? -20.579 -17.448 16.945 1.00 43.25 181 GLU A C 1
ATOM 1448 O O . GLU A 1 181 ? -21.419 -18.272 17.294 1.00 43.25 181 GLU A O 1
ATOM 1453 N N . SER A 1 182 ? -19.692 -16.944 17.814 1.00 39.59 182 SER A N 1
ATOM 1454 C CA . SER A 1 182 ? -19.573 -17.342 19.218 1.00 39.59 182 SER A CA 1
ATOM 1455 C C . SER A 1 182 ? -20.482 -16.571 20.186 1.00 39.59 182 SER A C 1
ATOM 1457 O O . SER A 1 182 ? -20.611 -16.969 21.343 1.00 39.59 182 SER A O 1
ATOM 1459 N N . MET A 1 183 ? -21.167 -15.514 19.734 1.00 39.09 183 MET A N 1
ATOM 1460 C CA . MET A 1 183 ? -22.112 -14.751 20.558 1.00 39.09 183 MET A CA 1
ATOM 1461 C C . MET A 1 183 ? -23.553 -14.884 20.055 1.00 39.09 183 MET A C 1
ATOM 1463 O O . MET A 1 183 ? -24.203 -13.900 19.708 1.00 39.09 183 MET A O 1
ATOM 1467 N N . GLN A 1 184 ? -24.097 -16.104 20.063 1.00 37.50 184 GLN A N 1
ATOM 1468 C CA . GLN A 1 184 ? -25.537 -16.246 20.286 1.00 37.50 184 GLN A CA 1
ATOM 1469 C C . GLN A 1 184 ? -25.795 -16.146 21.797 1.00 37.50 184 GLN A C 1
ATOM 1471 O O . GLN A 1 184 ? -25.330 -17.011 22.542 1.00 37.50 184 GLN A O 1
ATOM 1476 N N . PRO A 1 185 ? -26.513 -15.124 22.298 1.00 40.09 185 PRO A N 1
ATOM 1477 C CA . PRO A 1 185 ? -27.007 -15.165 23.662 1.00 40.09 185 PRO A CA 1
ATOM 1478 C C . PRO A 1 185 ? -28.015 -16.312 23.765 1.00 40.09 185 PRO A C 1
ATOM 1480 O O . PRO A 1 185 ? -29.012 -16.334 23.045 1.00 40.09 185 PRO A O 1
ATOM 1483 N N . SER A 1 186 ? -27.740 -17.263 24.658 1.00 44.88 186 SER A N 1
ATOM 1484 C CA . SER A 1 186 ? -28.649 -18.338 25.049 1.00 44.88 186 SER A CA 1
ATOM 1485 C C . SER A 1 186 ? -30.049 -17.788 25.335 1.00 44.88 186 SER A C 1
ATOM 1487 O O . SER A 1 186 ? -30.311 -17.253 26.410 1.00 44.88 186 SER A O 1
ATOM 1489 N N . GLN A 1 187 ? -30.962 -17.944 24.381 1.00 42.75 187 GLN A N 1
ATOM 1490 C CA . GLN A 1 187 ? -32.395 -17.780 24.586 1.00 42.75 187 GLN A CA 1
ATOM 1491 C C . GLN A 1 187 ? -33.069 -19.132 24.375 1.00 42.75 187 GLN A C 1
ATOM 1493 O O . GLN A 1 187 ? -33.454 -19.475 23.264 1.00 42.75 187 GLN A O 1
ATOM 1498 N N . ALA A 1 188 ? -33.191 -19.893 25.462 1.00 39.31 188 ALA A N 1
ATOM 1499 C CA . ALA A 1 188 ? -34.247 -20.887 25.654 1.00 39.31 188 ALA A CA 1
ATOM 1500 C C . ALA A 1 188 ? -34.295 -21.323 27.130 1.00 39.31 188 ALA A C 1
ATOM 1502 O O . ALA A 1 188 ? -34.010 -22.467 27.472 1.00 39.31 188 ALA A O 1
ATOM 1503 N N . LEU A 1 189 ? -34.646 -20.400 28.026 1.00 45.16 189 LEU A N 1
ATOM 1504 C CA . LEU A 1 189 ? -35.232 -20.738 29.322 1.00 45.16 189 LEU A CA 1
ATOM 1505 C C . LEU A 1 189 ? -36.438 -19.822 29.546 1.00 45.16 189 LEU A C 1
ATOM 1507 O O . LEU A 1 189 ? -36.325 -18.616 29.344 1.00 45.16 189 LEU A O 1
ATOM 1511 N N . GLN A 1 190 ? -37.531 -20.434 30.022 1.00 39.38 190 GLN A N 1
ATOM 1512 C CA . GLN A 1 190 ? -38.907 -19.931 30.213 1.00 39.38 190 GLN A CA 1
ATOM 1513 C C . GLN A 1 190 ? -39.760 -20.088 28.941 1.00 39.38 190 GLN A C 1
ATOM 1515 O O . GLN A 1 190 ? -39.403 -19.583 27.888 1.00 39.38 190 GLN A O 1
ATOM 1520 N N . VAL A 1 191 ? -40.864 -20.842 28.914 1.00 40.09 191 VAL A N 1
ATOM 1521 C CA . VAL A 1 191 ? -42.010 -20.971 29.843 1.00 40.09 191 VAL A CA 1
ATOM 1522 C C . VAL A 1 191 ? -42.549 -22.418 29.670 1.00 40.09 191 VAL A C 1
ATOM 1524 O O . VAL A 1 191 ? -42.481 -22.944 28.567 1.00 40.09 191 VAL A O 1
ATOM 1527 N N . VAL A 1 192 ? -42.957 -23.199 30.677 1.00 37.97 192 VAL A N 1
ATOM 1528 C CA . VAL A 1 192 ? -44.264 -23.157 31.360 1.00 37.97 192 VAL A CA 1
ATOM 1529 C C . VAL A 1 192 ? -44.155 -23.947 32.673 1.00 37.97 192 VAL A C 1
ATOM 1531 O O . VAL A 1 192 ? -43.972 -25.162 32.673 1.00 37.97 192 VAL A O 1
ATOM 1534 N N . HIS A 1 193 ? -44.317 -23.251 33.796 1.00 41.06 193 HIS A N 1
ATOM 1535 C CA . HIS A 1 193 ? -44.823 -23.840 35.032 1.00 41.06 193 HIS A CA 1
ATOM 1536 C C . HIS A 1 193 ? -46.321 -23.533 35.044 1.00 41.06 193 HIS A C 1
ATOM 1538 O O . HIS A 1 193 ? -46.697 -22.363 35.000 1.00 41.06 193 HIS A O 1
ATOM 1544 N N . ASN A 1 194 ? -47.161 -24.566 35.029 1.00 36.66 194 ASN A N 1
ATOM 1545 C CA . ASN A 1 194 ? -48.607 -24.419 35.154 1.00 36.66 194 ASN A CA 1
ATOM 1546 C C . ASN A 1 194 ? -49.009 -24.987 36.522 1.00 36.66 194 ASN A C 1
ATOM 1548 O O . ASN A 1 194 ? -48.679 -26.146 36.782 1.00 36.66 194 ASN A O 1
ATOM 1552 N N . PRO A 1 195 ? -49.672 -24.220 37.402 1.00 49.53 195 PRO A N 1
ATOM 1553 C CA . PRO A 1 195 ? -50.292 -24.768 38.594 1.00 49.53 195 PRO A CA 1
ATOM 1554 C C . PRO A 1 195 ? -51.732 -25.190 38.272 1.00 49.53 195 PRO A C 1
ATOM 1556 O O . PRO A 1 195 ? -52.440 -24.455 37.586 1.00 49.53 195 PRO A O 1
ATOM 1559 N N . ILE A 1 196 ? -52.132 -26.366 38.757 1.00 45.56 196 ILE A N 1
ATOM 1560 C CA . ILE A 1 196 ? -53.372 -26.694 39.494 1.00 45.56 196 ILE A CA 1
ATOM 1561 C C . ILE A 1 196 ? -53.158 -28.095 40.072 1.00 45.56 196 ILE A C 1
ATOM 1563 O O . ILE A 1 196 ? -52.783 -28.999 39.292 1.00 45.56 196 ILE A O 1
#

pLDDT: mean 84.1, std 17.12, range [35.16, 97.5]

Organism: NCBI:txid569365

Mean predicted aligned error: 8.82 Å

Foldseek 3Di:
DDDPDPPPPVLVVLLVVLLVVLLVLADPVLSVVQDFQQDLVSLLVLLVVVLVPQPDDPVLSVLLSLLSVLQSVLCVLLLVLLVLADPPSSVSVSSLSSLSVSLQVLCSVPRVVSSVVSVVSNVVSVVRDPSVVLVVVCVVPVVSSVVSNPDPVNSVVSSVVSSVSSVVSSVSSNVSPPPPPVDDDDPDDDDDDDDD

Secondary structure (DSSP, 8-state):
-PPPPP---HHHHHHHHHHHHHHHTS-HHHHHH------HHHHHHHHHHHHHH--S-HHHHHHHHHHHHHHHHHHHHHHHHHHTT-TTHHHHHHHHHHHHHHHHHHHHT-HHHHHHHHHHHHHHHHHS--HHHHHHHHHH-HHHHHHHHH-HHHHHHHHHHHHHHHHHHHHHHHHHHS--TT--------------

Radius of gyration: 21.99 Å; Cα contacts (8 Å, |Δi|>4): 171; chains: 1; bounding box: 77×40×82 Å